Protein 6NP3 (pdb70)

Organism: Enterobacter cloacae (NCBI:txid550)

Sequence (268 aa):
TPWSKKSSELVRQLRRDLGVRSSGDMVVMPHVSLRAVGPLADGPQTLVDALIEAVGPTGNILAFVSWRDSPYEQTLGHDAPPAAIAQSWPAFDPDHAPAYPGFGAINEFIRTYPGCRRSSAHPDASMMAAIGPDAAWLVAPHEMGAAYGPRSPIARFLAHAGKILSIGAGPDDAAVTALHYAEAVARIEGKRRVTYSMPLLREGKRVWVTTSDWDSNGILDEYAAPDGPDDAVERIARDDYLARTRVAQGPVGGAQSRLIDDAADIVSSFGIEWLEARHAA

InterPro domains:
  IPR003679 Aminoglycoside N(3)-acetyltransferase-like [PF02522] (44-281)
  IPR003679 Aminoglycoside N(3)-acetyltransferase-like [PTHR11104] (20-282)
  IPR028345 Aminoglycoside 3-N-acetyltransferase-like [SSF110710] (18-282)

Foldseek 3Di:
DADALVNLLVQCVLLPQAAQAEEEEQADVVQLDHHPVPLVSVVVSVDVSNDQNYKYKYFFAFCQWCPVQFKPHPFRPPVCVPDPDADDLQDTAGHPVRDPSSRVQSPPPPWDWAFDRGRIMIMDHPCRVVLRPPDDFQRRQEPRHSLNVCLVRQYKYKYWQDAQQPDSNLVHLLQPAPFPAFDKIKGWHWHADVNDTDIDIHMYTDPCAGHPQQNDNVGPHLSRVLSVVDVVPDDWRWDHRNSTIMTIGRSNVSNVSSSVVRPVVGPD

Nearest PDB structures (foldseek):
  6np2-assembly1_A  TM=1.004E+00  e=6.872E-61  Enterobacter cloacae
  6bbz-assembly1_A  TM=1.003E+00  e=3.274E-59  Enterobacter cloacae
  7q1x-assembly1_B  TM=9.468E-01  e=8.595E-31  Pseudomonas aeruginosa
  6mb6-assembly1_A  TM=9.477E-01  e=2.358E-29  Pseudomonas aeruginosa
  7q10-assembly1_A  TM=9.477E-01  e=1.396E-28  Pseudomonas aeruginosa

Solvent-accessible surface area: 12219 Å² total; per-residue (Å²): 164,68,72,40,88,74,75,0,9,151,26,0,60,127,6,20,2,124,74,36,22,5,2,0,7,20,15,37,39,223,40,0,24,100,20,56,118,26,36,54,5,0,0,44,0,5,35,82,0,6,12,124,91,2,3,2,0,0,24,0,3,6,132,41,16,0,24,136,75,0,69,65,84,132,50,22,45,88,79,31,26,149,86,47,74,22,5,45,47,113,131,8,34,6,89,89,62,89,16,62,4,7,58,72,1,36,77,62,112,64,25,124,33,1,60,1,0,23,0,0,0,0,0,18,28,93,46,3,48,122,0,11,60,54,7,101,32,34,18,6,20,6,68,164,0,0,0,22,31,0,26,86,56,84,1,52,0,0,6,0,27,18,32,28,86,25,6,10,0,0,28,44,0,4,10,45,2,192,14,105,60,42,85,115,18,47,6,0,0,0,21,75,127,174,67,142,96,50,54,26,58,21,43,9,81,6,31,96,1,0,12,108,122,7,24,49,147,133,23,72,26,0,0,30,102,0,0,136,38,6,57,87,175,46,237,18,50,136,22,82,0,2,52,2,146,1,45,18,3,75,0,47,69,0,6,57,46,0,41,118,10,0,66,85,108,25,65,109

Secondary structure (DSSP, 8-state):
-PBPHHHHHHHHHHHT--TT-EEEEEE-HHHH--BEEEHHHHHHHHHHHH-TT-EEEEE---TT--HHHHTT-SS--HHHHHHPPPP-TTTPPPPGGG-THHHHHHTSTT-EE-S-TTT-EEEESTTHHHHH----TT-SSSTTSHHHHHHTTT-EEEEES--GGG-TTHHHHHHH---TT--EEEEEEEEEETTEEEEEEEEEE-TT-SSGGG--TT---HHHHHHHHHHHHS--EEEEETTEEEEEEEHHHHHHHHHHHHHHHS--

B-factor: mean 22.87, std 11.28, range [10.3, 89.11]

Radius of gyration: 18.23 Å; Cα contacts (8 Å, |Δi|>4): 604; chains: 1; bounding box: 47×48×44 Å

Structure (mmCIF, N/CA/C/O backbone):
data_6NP3
#
_entry.id   6NP3
#
_cell.length_a   87.196
_cell.length_b   86.302
_cell.length_c   50.140
_cell.angle_alpha   90.000
_cell.angle_beta   119.860
_cell.angle_gamma   90.000
#
_symmetry.space_group_name_H-M   'C 1 2 1'
#
loop_
_entity.id
_entity.type
_entity.pdbx_description
1 polymer 'Aminoglycoside N(3)-acetyltransferase'
2 non-polymer '(2R,3R,4R,5R)-2-((1S,2S,3R,4S,6R)-4,6-DIAMINO-3-((2R,3R,6S)-3-AMINO-6-(AMINOMETHYL)-TETRAHYDRO-2H-PYRAN-2-YLOXY)-2-HYDR OXYCYCLOHEXYLOXY)-5-METHYL-4-(METHYLAMINO)-TETRAHYDRO-2H-PYRAN-3,5-DIOL'
3 non-polymer 'MAGNESIUM ION'
4 water water
#
loop_
_atom_site.group_PDB
_atom_site.id
_atom_site.type_symbol
_atom_site.label_atom_id
_atom_site.label_alt_id
_atom_site.label_comp_id
_atom_site.label_asym_id
_atom_site.label_entity_id
_atom_site.label_seq_id
_atom_site.pdbx_PDB_ins_code
_atom_site.Cartn_x
_atom_site.Cartn_y
_atom_site.Cartn_z
_atom_site.occupancy
_atom_site.B_iso_or_equiv
_atom_site.auth_seq_id
_atom_site.auth_comp_id
_atom_site.auth_asym_id
_atom_site.auth_atom_id
_atom_site.pdbx_PDB_model_num
ATOM 1 N N . THR A 1 1 ? 83.346 -18.164 12.450 1.00 50.88 19 THR A N 1
ATOM 2 C CA . THR A 1 1 ? 83.784 -17.010 13.231 1.00 50.23 19 THR A CA 1
ATOM 3 C C . THR A 1 1 ? 85.278 -16.755 13.043 1.00 45.45 19 THR A C 1
ATOM 4 O O . THR A 1 1 ? 86.063 -17.699 12.996 1.00 46.76 19 THR A O 1
ATOM 14 N N . PRO A 1 2 ? 85.673 -15.485 12.930 1.00 39.43 20 PRO A N 1
ATOM 15 C CA . PRO A 1 2 ? 87.087 -15.190 12.664 1.00 34.48 20 PRO A CA 1
ATOM 16 C C . PRO A 1 2 ? 87.969 -15.644 13.816 1.00 30.70 20 PRO A C 1
ATOM 17 O O . PRO A 1 2 ? 87.576 -15.620 14.984 1.00 31.03 20 PRO A O 1
ATOM 28 N N . TRP A 1 3 ? 89.186 -16.045 13.467 1.00 27.12 21 TRP A N 1
ATOM 29 C CA . TRP A 1 3 ? 90.134 -16.514 14.460 1.00 26.24 21 TRP A CA 1
ATOM 30 C C . TRP A 1 3 ? 90.646 -15.358 15.304 1.00 24.49 21 TRP A C 1
ATOM 31 O O . TRP A 1 3 ? 90.969 -14.283 14.786 1.00 24.36 21 TRP A O 1
ATOM 52 N N . SER A 1 4 ? 90.713 -15.589 16.608 1.00 24.47 22 SER A N 1
ATOM 53 C CA . SER A 1 4 ? 91.279 -14.633 17.540 1.00 23.74 22 SER A CA 1
ATOM 54 C C . SER A 1 4 ? 92.779 -14.862 17.683 1.00 21.36 22 SER A C 1
ATOM 55 O O . SER A 1 4 ? 93.299 -15.951 17.418 1.00 20.30 22 SER A O 1
ATOM 63 N N A LYS A 1 5 ? 93.478 -13.823 18.141 0.61 20.83 23 LYS A N 1
ATOM 64 N N B LYS A 1 5 ? 93.476 -13.808 18.113 0.39 21.28 23 LYS A N 1
ATOM 65 C CA A LYS A 1 5 ? 94.903 -13.969 18.420 0.61 20.28 23 LYS A CA 1
ATOM 66 C CA B LYS A 1 5 ? 94.901 -13.922 18.398 0.39 20.90 23 LYS A CA 1
ATOM 67 C C A LYS A 1 5 ? 95.152 -15.125 19.381 0.61 19.68 23 LYS A C 1
ATOM 68 C C B LYS A 1 5 ? 95.175 -15.066 19.364 0.39 20.19 23 LYS A C 1
ATOM 69 O O A LYS A 1 5 ? 96.024 -15.971 19.149 0.61 18.96 23 LYS A O 1
ATOM 70 O O B LYS A 1 5 ? 96.111 -15.849 19.169 0.39 19.05 23 LYS A O 1
ATOM 107 N N A SER A 1 6 ? 94.392 -15.178 20.477 0.61 20.32 24 SER A N 1
ATOM 108 N N B SER A 1 6 ? 94.365 -15.177 20.419 0.39 20.69 24 SER A N 1
ATOM 109 C CA A SER A 1 6 ? 94.600 -16.234 21.461 0.61 20.41 24 SER A CA 1
ATOM 110 C CA B SER A 1 6 ? 94.603 -16.202 21.427 0.39 20.86 24 SER A CA 1
ATOM 111 C C A SER A 1 6 ? 94.506 -17.619 20.834 0.61 20.37 24 SER A C 1
ATOM 112 C C B SER A 1 6 ? 94.506 -17.603 20.833 0.39 20.59 24 SER A C 1
ATOM 113 O O A SER A 1 6 ? 95.302 -18.509 21.155 0.61 19.59 24 SER A O 1
ATOM 114 O O B SER A 1 6 ? 95.314 -18.479 21.159 0.39 19.93 24 SER A O 1
ATOM 129 N N . GLU A 1 7 ? 93.511 -17.845 19.977 1.00 20.55 25 GLU A N 1
ATOM 130 C CA . GLU A 1 7 ? 93.377 -19.158 19.355 1.00 22.59 25 GLU A CA 1
ATOM 131 C C . GLU A 1 7 ? 94.598 -19.477 18.499 1.00 19.47 25 GLU A C 1
ATOM 132 O O . GLU A 1 7 ? 95.127 -20.597 18.537 1.00 18.48 25 GLU A O 1
ATOM 145 N N . LEU A 1 8 ? 95.059 -18.495 17.724 1.00 17.10 26 LEU A N 1
ATOM 146 C CA . LEU A 1 8 ? 96.243 -18.715 16.902 1.00 15.76 26 LEU A CA 1
ATOM 147 C C . LEU A 1 8 ? 97.461 -19.027 17.753 1.00 15.38 26 LEU A C 1
ATOM 148 O O . LEU A 1 8 ? 98.261 -19.906 17.396 1.00 15.23 26 LEU A O 1
ATOM 164 N N . VAL A 1 9 ? 97.646 -18.308 18.859 1.00 15.26 27 VAL A N 1
ATOM 165 C CA . VAL A 1 9 ? 98.797 -18.564 19.712 1.00 15.61 27 VAL A CA 1
ATOM 166 C C . VAL A 1 9 ? 98.775 -19.995 20.233 1.00 15.70 27 VAL A C 1
ATOM 167 O O . VAL A 1 9 ? 99.810 -20.668 20.292 1.00 16.07 27 VAL A O 1
ATOM 180 N N . ARG A 1 10 ? 97.605 -20.465 20.681 1.00 16.31 28 ARG A N 1
ATOM 181 C CA . ARG A 1 10 ? 97.537 -21.824 21.196 1.00 17.07 28 ARG A CA 1
ATOM 182 C C . ARG A 1 10 ? 97.811 -22.828 20.088 1.00 16.94 28 ARG A C 1
ATOM 183 O O . ARG A 1 10 ? 98.450 -23.855 20.324 1.00 16.72 28 ARG A O 1
ATOM 204 N N . GLN A 1 11 ? 97.305 -22.569 18.878 1.00 16.01 29 GLN A N 1
ATOM 205 C CA . GLN A 1 11 ? 97.617 -23.443 17.748 1.00 16.29 29 GLN A CA 1
ATOM 206 C C . GLN A 1 11 ? 99.113 -23.459 17.426 1.00 15.11 29 GLN A C 1
ATOM 207 O O . GLN A 1 11 ? 99.670 -24.517 17.103 1.00 15.24 29 GLN A O 1
ATOM 221 N N . LEU A 1 12 ? 99.773 -22.299 17.484 1.00 14.84 30 LEU A N 1
ATOM 222 C CA . LEU A 1 12 ? 101.208 -22.247 17.232 1.00 14.52 30 LEU A CA 1
ATOM 223 C C . LEU A 1 12 ? 101.973 -23.024 18.288 1.00 14.97 30 LEU A C 1
ATOM 224 O O . LEU A 1 12 ? 102.934 -23.743 17.978 1.00 14.41 30 LEU A O 1
ATOM 240 N N A ARG A 1 13 ? 101.536 -22.926 19.547 0.77 14.96 31 ARG A N 1
ATOM 241 N N B ARG A 1 13 ? 101.538 -22.927 19.548 0.23 15.93 31 ARG A N 1
ATOM 242 C CA A ARG A 1 13 ? 102.166 -23.711 20.598 0.77 15.95 31 ARG A CA 1
ATOM 243 C CA B ARG A 1 13 ? 102.165 -23.713 20.602 0.23 17.04 31 ARG A CA 1
ATOM 244 C C A ARG A 1 13 ? 101.973 -25.196 20.334 0.77 15.91 31 ARG A C 1
ATOM 245 C C B ARG A 1 13 ? 101.966 -25.199 20.352 0.23 16.40 31 ARG A C 1
ATOM 246 O O A ARG A 1 13 ? 102.905 -25.994 20.500 0.77 16.15 31 ARG A O 1
ATOM 247 O O B ARG A 1 13 ? 102.893 -26.000 20.531 0.23 16.58 31 ARG A O 1
ATOM 288 N N . ASP A 1 14 ? 100.760 -25.588 19.935 1.00 15.90 32 ASP A N 1
ATOM 289 C CA . ASP A 1 14 ? 100.507 -27.000 19.658 1.00 17.36 32 ASP A CA 1
ATOM 290 C C . ASP A 1 14 ? 101.424 -27.508 18.555 1.00 16.70 32 ASP A C 1
ATOM 291 O O . ASP A 1 14 ? 101.852 -28.664 18.580 1.00 17.89 32 ASP A O 1
ATOM 300 N N . LEU A 1 15 ? 101.727 -26.664 17.574 1.00 15.99 33 LEU A N 1
ATOM 301 C CA . LEU A 1 15 ? 102.567 -27.064 16.457 1.00 15.99 33 LEU A CA 1
ATOM 302 C C . LEU A 1 15 ? 104.030 -27.170 16.847 1.00 16.55 33 LEU A C 1
ATOM 303 O O . LEU A 1 15 ? 104.816 -27.809 16.135 1.00 18.46 33 LEU A O 1
ATOM 319 N N . GLY A 1 16 ? 104.419 -26.533 17.945 1.00 15.11 34 GLY A N 1
ATOM 320 C CA . GLY A 1 16 ? 105.769 -26.648 18.437 1.00 15.28 34 GLY A CA 1
ATOM 321 C C . GLY A 1 16 ? 106.539 -25.352 18.485 1.00 14.35 34 GLY A C 1
ATOM 322 O O . GLY A 1 16 ? 107.719 -25.373 18.809 1.00 14.94 34 GLY A O 1
ATOM 326 N N . VAL A 1 17 ? 105.909 -24.223 18.206 1.00 14.08 35 VAL A N 1
ATOM 327 C CA . VAL A 1 17 ? 106.588 -22.954 18.415 1.00 13.46 35 VAL A CA 1
ATOM 328 C C . VAL A 1 17 ? 106.728 -22.686 19.904 1.00 14.37 35 VAL A C 1
ATOM 329 O O . VAL A 1 17 ? 105.764 -22.809 20.670 1.00 15.93 35 VAL A O 1
ATOM 342 N N . ARG A 1 18 ? 107.937 -22.368 20.335 1.00 14.29 36 ARG A N 1
ATOM 343 C CA . ARG A 1 18 ? 108.249 -22.137 21.730 1.00 15.04 36 ARG A CA 1
ATOM 344 C C . ARG A 1 18 ? 108.803 -20.737 21.924 1.00 14.20 36 ARG A C 1
ATOM 345 O O . ARG A 1 18 ? 109.407 -20.141 21.020 1.00 13.82 36 ARG A O 1
ATOM 366 N N A SER A 1 19 ? 108.587 -20.210 23.124 0.48 14.45 37 SER A N 1
ATOM 367 N N B SER A 1 19 ? 108.586 -20.204 23.126 0.52 15.11 37 SER A N 1
ATOM 368 C CA A SER A 1 19 ? 109.193 -18.950 23.505 0.48 14.31 37 SER A CA 1
ATOM 369 C CA B SER A 1 19 ? 109.196 -18.939 23.498 0.52 15.56 37 SER A CA 1
ATOM 370 C C A SER A 1 19 ? 110.693 -19.004 23.258 0.48 13.40 37 SER A C 1
ATOM 371 C C B SER A 1 19 ? 110.694 -19.005 23.245 0.52 14.09 37 SER A C 1
ATOM 372 O O A SER A 1 19 ? 111.363 -19.981 23.612 0.48 13.86 37 SER A O 1
ATOM 373 O O B SER A 1 19 ? 111.360 -19.990 23.584 0.52 14.98 37 SER A O 1
ATOM 388 N N . GLY A 1 20 ? 111.211 -17.958 22.616 1.00 13.14 38 GLY A N 1
ATOM 389 C CA . GLY A 1 20 ? 112.605 -17.885 22.278 1.00 12.73 38 GLY A CA 1
ATOM 390 C C . GLY A 1 20 ? 112.954 -18.361 20.885 1.00 11.91 38 GLY A C 1
ATOM 391 O O . GLY A 1 20 ? 114.101 -18.201 20.463 1.00 12.14 38 GLY A O 1
ATOM 396 N N . ASP A 1 21 ? 112.013 -18.957 20.166 1.00 11.52 39 ASP A N 1
ATOM 397 C CA . ASP A 1 21 ? 112.330 -19.503 18.858 1.00 11.67 39 ASP A CA 1
ATOM 398 C C . ASP A 1 21 ? 112.635 -18.393 17.849 1.00 11.44 39 ASP A C 1
ATOM 399 O O . ASP A 1 21 ? 112.190 -17.249 17.965 1.00 11.82 39 ASP A O 1
ATOM 408 N N . MET A 1 22 ? 113.343 -18.810 16.799 1.00 10.92 40 MET A N 1
ATOM 409 C CA . MET A 1 22 ? 113.690 -18.019 15.620 1.00 10.69 40 MET A CA 1
ATOM 410 C C . MET A 1 22 ? 112.858 -18.619 14.483 1.00 10.80 40 MET A C 1
ATOM 411 O O . MET A 1 22 ? 113.135 -19.744 14.045 1.00 11.88 40 MET A O 1
ATOM 425 N N A VAL A 1 23 ? 111.843 -17.891 14.007 0.83 11.01 41 VAL A N 1
ATOM 426 N N B VAL A 1 23 ? 111.828 -17.910 14.035 0.17 10.90 41 VAL A N 1
ATOM 427 C CA A VAL A 1 23 ? 110.855 -18.432 13.070 0.83 11.28 41 VAL A CA 1
ATOM 428 C CA B VAL A 1 23 ? 110.931 -18.467 13.029 0.17 11.14 41 VAL A CA 1
ATOM 429 C C A VAL A 1 23 ? 110.806 -17.598 11.794 0.83 11.30 41 VAL A C 1
ATOM 430 C C B VAL A 1 23 ? 110.971 -17.616 11.768 0.17 11.18 41 VAL A C 1
ATOM 431 O O A VAL A 1 23 ? 110.730 -16.363 11.849 0.83 11.85 41 VAL A O 1
ATOM 432 O O B VAL A 1 23 ? 111.184 -16.400 11.804 0.17 11.38 41 VAL A O 1
ATOM 457 N N . MET A 1 24 ? 110.797 -18.289 10.644 1.00 11.18 42 MET A N 1
ATOM 458 C CA . MET A 1 24 ? 110.608 -17.666 9.337 1.00 10.98 42 MET A CA 1
ATOM 459 C C . MET A 1 24 ? 109.283 -18.166 8.786 1.00 11.10 42 MET A C 1
ATOM 460 O O . MET A 1 24 ? 109.175 -19.353 8.415 1.00 11.82 42 MET A O 1
ATOM 475 N N . PRO A 1 25 ? 108.270 -17.321 8.696 1.00 11.61 43 PRO A N 1
ATOM 476 C CA . PRO A 1 25 ? 106.966 -17.771 8.212 1.00 12.25 43 PRO A CA 1
ATOM 477 C C . PRO A 1 25 ? 106.805 -17.612 6.706 1.00 12.82 43 PRO A C 1
ATOM 478 O O . PRO A 1 25 ? 107.315 -16.684 6.078 1.00 13.49 43 PRO A O 1
ATOM 489 N N . HIS A 1 26 ? 106.001 -18.517 6.164 1.00 13.55 44 HIS A N 1
ATOM 490 C CA . HIS A 1 26 ? 105.520 -18.466 4.787 1.00 13.90 44 HIS A CA 1
ATOM 491 C C . HIS A 1 26 ? 104.029 -18.713 4.906 1.00 13.42 44 HIS A C 1
ATOM 492 O O . HIS A 1 26 ? 103.624 -19.771 5.379 1.00 15.32 44 HIS A O 1
ATOM 506 N N . VAL A 1 27 ? 103.211 -17.758 4.486 1.00 13.80 45 VAL A N 1
ATOM 507 C CA . VAL A 1 27 ? 101.789 -17.776 4.837 1.00 14.77 45 VAL A CA 1
ATOM 508 C C . VAL A 1 27 ? 100.908 -17.620 3.601 1.00 15.93 45 VAL A C 1
ATOM 509 O O . VAL A 1 27 ? 101.113 -16.710 2.790 1.00 18.05 45 VAL A O 1
ATOM 522 N N . SER A 1 28 ? 99.895 -18.475 3.498 1.00 17.66 46 SER A N 1
ATOM 523 C CA . SER A 1 28 ? 98.753 -18.249 2.616 1.00 18.43 46 SER A CA 1
ATOM 524 C C . SER A 1 28 ? 97.581 -17.739 3.461 1.00 19.07 46 SER A C 1
ATOM 525 O O . SER A 1 28 ? 96.937 -18.507 4.186 1.00 19.35 46 SER A O 1
ATOM 533 N N . LEU A 1 29 ? 97.289 -16.444 3.362 1.00 19.96 47 LEU A N 1
ATOM 534 C CA . LEU A 1 29 ? 96.203 -15.892 4.169 1.00 21.63 47 LEU A CA 1
ATOM 535 C C . LEU A 1 29 ? 94.842 -16.436 3.746 1.00 23.17 47 LEU A C 1
ATOM 536 O O . LEU A 1 29 ? 93.938 -16.541 4.582 1.00 22.89 47 LEU A O 1
ATOM 552 N N . ARG A 1 30 ? 94.680 -16.804 2.472 1.00 25.89 48 ARG A N 1
ATOM 553 C CA . ARG A 1 30 ? 93.432 -17.422 2.025 1.00 30.03 48 ARG A CA 1
ATOM 554 C C . ARG A 1 30 ? 93.190 -18.744 2.744 1.00 26.33 48 ARG A C 1
ATOM 555 O O . ARG A 1 30 ? 92.050 -19.071 3.098 1.00 27.72 48 ARG A O 1
ATOM 576 N N . ALA A 1 31 ? 94.251 -19.516 2.976 1.00 23.69 49 ALA A N 1
ATOM 577 C CA . ALA A 1 31 ? 94.096 -20.777 3.681 1.00 22.89 49 ALA A CA 1
ATOM 578 C C . ALA A 1 31 ? 93.812 -20.557 5.162 1.00 22.45 49 ALA A C 1
ATOM 579 O O . ALA A 1 31 ? 93.079 -21.339 5.779 1.00 22.62 49 ALA A O 1
ATOM 586 N N . VAL A 1 32 ? 94.371 -19.495 5.745 1.00 21.05 50 VAL A N 1
ATOM 587 C CA . VAL A 1 32 ? 94.155 -19.223 7.164 1.00 20.40 50 VAL A CA 1
ATOM 588 C C . VAL A 1 32 ? 92.692 -18.898 7.439 1.00 21.65 50 VAL A C 1
ATOM 589 O O . VAL A 1 32 ? 92.120 -19.341 8.446 1.00 22.41 50 VAL A O 1
ATOM 602 N N . GLY A 1 33 ? 92.073 -18.102 6.574 1.00 22.82 51 GLY A N 1
ATOM 603 C CA . GLY A 1 33 ? 90.695 -17.710 6.767 1.00 23.60 51 GLY A CA 1
ATOM 604 C C . GLY A 1 33 ? 90.554 -16.431 7.561 1.00 24.79 51 GLY A C 1
ATOM 605 O O . GLY A 1 33 ? 91.536 -15.821 7.997 1.00 23.67 51 GLY A O 1
ATOM 609 N N . PRO A 1 34 ? 89.310 -16.013 7.779 1.00 26.13 52 PRO A N 1
ATOM 610 C CA . PRO A 1 34 ? 89.067 -14.723 8.437 1.00 25.52 52 PRO A CA 1
ATOM 611 C C . PRO A 1 34 ? 89.743 -14.623 9.792 1.00 24.96 52 PRO A C 1
ATOM 612 O O . PRO A 1 34 ? 89.727 -15.560 10.596 1.00 25.34 52 PRO A O 1
ATOM 623 N N . LEU A 1 35 ? 90.319 -13.456 10.036 1.00 24.88 53 LEU A N 1
ATOM 624 C CA . LEU A 1 35 ? 91.010 -13.146 11.274 1.00 24.75 53 LEU A CA 1
ATOM 625 C C . LEU A 1 35 ? 90.322 -11.973 11.961 1.00 24.80 53 LEU A C 1
ATOM 626 O O . LEU A 1 35 ? 89.829 -11.049 11.306 1.00 25.68 53 LEU A O 1
ATOM 642 N N . ALA A 1 36 ? 90.324 -12.012 13.291 1.00 26.10 54 ALA A N 1
ATOM 643 C CA . ALA A 1 36 ? 89.594 -11.027 14.080 1.00 27.57 54 ALA A CA 1
ATOM 644 C C . ALA A 1 36 ? 89.876 -9.603 13.616 1.00 29.05 54 ALA A C 1
ATOM 645 O O . ALA A 1 36 ? 88.954 -8.793 13.459 1.00 29.40 54 ALA A O 1
ATOM 652 N N . ASP A 1 37 ? 91.148 -9.272 13.401 1.00 29.99 55 ASP A N 1
ATOM 653 C CA . ASP A 1 37 ? 91.548 -7.928 12.992 1.00 32.34 55 ASP A CA 1
ATOM 654 C C . ASP A 1 37 ? 92.412 -7.965 11.744 1.00 30.09 55 ASP A C 1
ATOM 655 O O . ASP A 1 37 ? 93.338 -7.164 11.566 1.00 30.17 55 ASP A O 1
ATOM 664 N N . GLY A 1 38 ? 92.097 -8.886 10.851 1.00 27.32 56 GLY A N 1
ATOM 665 C CA . GLY A 1 38 ? 92.834 -9.025 9.626 1.00 24.48 56 GLY A CA 1
ATOM 666 C C . GLY A 1 38 ? 94.204 -9.629 9.842 1.00 22.81 56 GLY A C 1
ATOM 667 O O . GLY A 1 38 ? 94.492 -10.206 10.894 1.00 22.15 56 GLY A O 1
ATOM 671 N N . PRO A 1 39 ? 95.076 -9.509 8.837 1.00 21.44 57 PRO A N 1
ATOM 672 C CA . PRO A 1 39 ? 96.409 -10.137 8.935 1.00 20.12 57 PRO A CA 1
ATOM 673 C C . PRO A 1 39 ? 97.199 -9.754 10.165 1.00 19.30 57 PRO A C 1
ATOM 674 O O . PRO A 1 39 ? 97.993 -10.570 10.659 1.00 18.29 57 PRO A O 1
ATOM 685 N N . GLN A 1 40 ? 96.990 -8.549 10.695 1.00 19.71 58 GLN A N 1
ATOM 686 C CA . GLN A 1 40 ? 97.721 -8.155 11.895 1.00 19.81 58 GLN A CA 1
ATOM 687 C C . GLN A 1 40 ? 97.490 -9.137 13.037 1.00 17.95 58 GLN A C 1
ATOM 688 O O . GLN A 1 40 ? 98.351 -9.288 13.909 1.00 19.12 58 GLN A O 1
ATOM 702 N N . THR A 1 41 ? 96.309 -9.765 13.083 1.00 18.74 59 THR A N 1
ATOM 703 C CA . THR A 1 41 ? 96.027 -10.752 14.128 1.00 19.16 59 THR A CA 1
ATOM 704 C C . THR A 1 41 ? 97.061 -11.870 14.124 1.00 17.47 59 THR A C 1
ATOM 705 O O . THR A 1 41 ? 97.544 -12.294 15.180 1.00 17.63 59 THR A O 1
ATOM 716 N N . LEU A 1 42 ? 97.417 -12.357 12.940 1.00 17.01 60 LEU A N 1
ATOM 717 C CA . LEU A 1 42 ? 98.414 -13.411 12.844 1.00 16.42 60 LEU A CA 1
ATOM 718 C C . LEU A 1 42 ? 99.817 -12.897 13.106 1.00 15.69 60 LEU A C 1
ATOM 719 O O . LEU A 1 42 ? 100.609 -13.606 13.730 1.00 15.86 60 LEU A O 1
ATOM 735 N N . VAL A 1 43 ? 100.155 -11.691 12.651 1.00 15.75 61 VAL A N 1
ATOM 736 C CA . VAL A 1 43 ? 101.444 -11.108 13.023 1.00 15.94 61 VAL A CA 1
ATOM 737 C C . VAL A 1 43 ? 101.564 -11.023 14.546 1.00 15.65 61 VAL A C 1
ATOM 738 O O . VAL A 1 43 ? 102.583 -11.409 15.137 1.00 15.93 61 VAL A O 1
ATOM 751 N N . ASP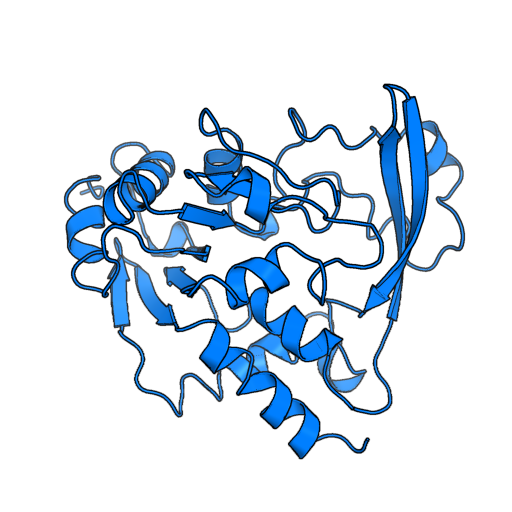 A 1 44 ? 100.527 -10.489 15.208 1.00 16.20 62 ASP A N 1
ATOM 752 C CA . ASP A 1 44 ? 100.546 -10.388 16.667 1.00 16.66 62 ASP A CA 1
ATOM 753 C C . ASP A 1 44 ? 100.680 -11.756 17.310 1.00 15.70 62 ASP A C 1
ATOM 754 O O . ASP A 1 44 ? 101.374 -11.918 18.320 1.00 16.47 62 ASP A O 1
ATOM 763 N N . ALA A 1 45 ? 99.987 -12.749 16.768 1.00 15.65 63 ALA A N 1
ATOM 764 C CA . ALA A 1 45 ? 100.070 -14.088 17.335 1.00 15.48 63 ALA A CA 1
ATOM 765 C C . ALA A 1 45 ? 101.475 -14.670 17.189 1.00 15.39 63 ALA A C 1
ATOM 766 O O . ALA A 1 45 ? 101.980 -15.311 18.116 1.00 16.09 63 ALA A O 1
ATOM 773 N N . LEU A 1 46 ? 102.116 -14.470 16.034 1.00 15.17 64 LEU A N 1
ATOM 774 C CA . LEU A 1 46 ? 103.479 -14.957 15.843 1.00 15.59 64 LEU A CA 1
ATOM 775 C C . LEU A 1 46 ? 104.443 -14.321 16.835 1.00 15.26 64 LEU A C 1
ATOM 776 O O . LEU A 1 46 ? 105.299 -15.002 17.416 1.00 15.15 64 LEU A O 1
ATOM 792 N N . ILE A 1 47 ? 104.329 -13.008 17.018 1.00 16.00 65 ILE A N 1
ATOM 793 C CA . ILE A 1 47 ? 105.185 -12.293 17.947 1.00 17.57 65 ILE A CA 1
ATOM 794 C C . ILE A 1 47 ? 104.962 -12.785 19.364 1.00 16.78 65 ILE A C 1
ATOM 795 O O . ILE A 1 47 ? 105.918 -12.983 20.120 1.00 16.84 65 ILE A O 1
ATOM 811 N N . GLU A 1 48 ? 103.709 -13.014 19.740 1.00 17.22 66 GLU A N 1
ATOM 812 C CA . GLU A 1 48 ? 103.435 -13.511 21.079 1.00 17.53 66 GLU A CA 1
ATOM 813 C C . GLU A 1 48 ? 103.963 -14.931 21.259 1.00 16.18 66 GLU A C 1
ATOM 814 O O . GLU A 1 48 ? 104.496 -15.283 22.315 1.00 16.97 66 GLU A O 1
ATOM 826 N N . ALA A 1 49 ? 103.833 -15.766 20.222 1.00 14.98 67 ALA A N 1
ATOM 827 C CA . ALA A 1 49 ? 104.285 -17.150 20.330 1.00 14.88 67 ALA A CA 1
ATOM 828 C C . ALA A 1 49 ? 105.800 -17.253 20.511 1.00 14.59 67 ALA A C 1
ATOM 829 O O . ALA A 1 49 ? 106.277 -18.086 21.293 1.00 16.32 67 ALA A O 1
ATOM 836 N N . VAL A 1 50 ? 106.580 -16.436 19.801 1.00 13.60 68 VAL A N 1
ATOM 837 C CA . VAL A 1 50 ? 108.035 -16.488 19.975 1.00 13.47 68 VAL A CA 1
ATOM 838 C C . VAL A 1 50 ? 108.484 -15.733 21.220 1.00 13.87 68 VAL A C 1
ATOM 839 O O . VAL A 1 50 ? 109.598 -15.959 21.711 1.00 14.47 68 VAL A O 1
ATOM 852 N N . GLY A 1 51 ? 107.635 -14.873 21.766 1.00 14.92 69 GLY A N 1
ATOM 853 C CA . GLY A 1 51 ? 107.928 -14.203 23.012 1.00 17.19 69 GLY A CA 1
ATOM 854 C C . GLY A 1 51 ? 108.948 -13.095 22.877 1.00 17.07 69 GLY A C 1
ATOM 855 O O . GLY A 1 51 ? 109.511 -12.838 21.810 1.00 15.88 69 GLY A O 1
ATOM 859 N N . PRO A 1 52 ? 109.191 -12.393 23.982 1.00 18.85 70 PRO A N 1
ATOM 860 C CA . PRO A 1 52 ? 110.123 -11.256 23.943 1.00 19.95 70 PRO A CA 1
ATOM 861 C C . PRO A 1 52 ? 111.584 -11.620 23.713 1.00 17.04 70 PRO A C 1
ATOM 862 O O . PRO A 1 52 ? 112.365 -10.718 23.392 1.00 17.26 70 PRO A O 1
ATOM 873 N N . THR A 1 53 ? 111.975 -12.888 23.796 1.00 14.86 71 THR A N 1
ATOM 874 C CA . THR A 1 53 ? 113.325 -13.266 23.395 1.00 14.75 71 THR A CA 1
ATOM 875 C C . THR A 1 53 ? 113.357 -13.944 22.033 1.00 13.06 71 THR A C 1
ATOM 876 O O . THR A 1 53 ? 114.436 -14.271 21.553 1.00 14.27 71 THR A O 1
ATOM 887 N N . GLY A 1 54 ? 112.213 -14.186 21.421 1.00 12.51 72 GLY A N 1
ATOM 888 C CA . GLY A 1 54 ? 112.199 -14.822 20.117 1.00 11.86 72 GLY A CA 1
ATOM 889 C C . GLY A 1 54 ? 112.393 -13.834 18.983 1.00 11.73 72 GLY A C 1
ATOM 890 O O . GLY A 1 54 ? 112.453 -12.619 19.174 1.00 11.92 72 GLY A O 1
ATOM 894 N N . ASN A 1 55 ? 112.482 -14.379 17.771 1.00 11.11 73 ASN A N 1
ATOM 895 C CA . ASN A 1 55 ? 112.706 -13.560 16.594 1.00 11.38 73 ASN A CA 1
ATOM 896 C C . ASN A 1 55 ? 111.862 -14.096 15.442 1.00 11.18 73 ASN A C 1
ATOM 897 O O . ASN A 1 55 ? 111.611 -15.298 15.330 1.00 11.36 73 ASN A O 1
ATOM 908 N N . ILE A 1 56 ? 111.477 -13.184 14.560 1.00 11.50 74 ILE A N 1
ATOM 909 C CA . ILE A 1 56 ? 110.806 -13.494 13.293 1.00 11.35 74 ILE A CA 1
ATOM 910 C C . ILE A 1 56 ? 111.655 -12.917 12.169 1.00 11.27 74 ILE A C 1
ATOM 911 O O . ILE A 1 56 ? 112.113 -11.771 12.257 1.00 12.35 74 ILE A O 1
ATOM 927 N N . LEU A 1 57 ? 111.869 -13.705 11.120 1.00 11.12 75 LEU A N 1
ATOM 928 C CA . LEU A 1 57 ? 112.544 -13.268 9.904 1.00 11.25 75 LEU A CA 1
ATOM 929 C C . LEU A 1 57 ? 111.625 -13.568 8.734 1.00 11.25 75 LEU A C 1
ATOM 930 O O . LEU A 1 57 ? 111.093 -14.676 8.645 1.00 13.08 75 LEU A O 1
ATOM 946 N N . ALA A 1 58 ? 111.413 -12.594 7.859 1.00 10.86 76 ALA A N 1
ATOM 947 C CA . ALA A 1 58 ? 110.547 -12.810 6.711 1.00 11.07 76 ALA A CA 1
ATOM 948 C C . ALA A 1 58 ? 111.224 -12.324 5.452 1.00 10.95 76 ALA A C 1
ATOM 949 O O . ALA A 1 58 ? 111.886 -11.291 5.466 1.00 11.63 76 ALA A O 1
ATOM 956 N N . PHE A 1 59 ? 111.040 -13.062 4.364 1.00 11.46 77 PHE A N 1
ATOM 957 C CA . PHE A 1 59 ? 111.497 -12.624 3.046 1.00 11.40 77 PHE A CA 1
ATOM 958 C C . PHE A 1 59 ? 110.429 -11.718 2.436 1.00 11.39 77 PHE A C 1
ATOM 959 O O . PHE A 1 59 ? 109.396 -12.187 1.951 1.00 12.65 77 PHE A O 1
ATOM 976 N N . VAL A 1 60 ? 110.673 -10.409 2.469 1.00 11.91 78 VAL A N 1
ATOM 977 C CA . VAL A 1 60 ? 109.634 -9.460 2.081 1.00 12.13 78 VAL A CA 1
ATOM 978 C C . VAL A 1 60 ? 109.861 -8.835 0.708 1.00 12.17 78 VAL A C 1
ATOM 979 O O . VAL A 1 60 ? 108.901 -8.395 0.066 1.00 12.87 78 VAL A O 1
ATOM 992 N N . SER A 1 61 ? 111.106 -8.784 0.255 1.00 12.05 79 SER A N 1
ATOM 993 C CA . SER A 1 61 ? 111.459 -8.176 -1.042 1.00 12.08 79 SER A CA 1
ATOM 994 C C . SER A 1 61 ? 110.894 -6.752 -1.114 1.00 12.09 79 SER A C 1
ATOM 995 O O . SER A 1 61 ? 110.850 -6.034 -0.108 1.00 13.15 79 SER A O 1
ATOM 1003 N N . TRP A 1 62 ? 110.505 -6.330 -2.316 1.00 12.59 80 TRP A N 1
ATOM 1004 C CA . TRP A 1 62 ? 110.162 -4.939 -2.602 1.00 12.71 80 TRP A CA 1
ATOM 1005 C C . TRP A 1 62 ? 109.164 -4.950 -3.750 1.00 13.47 80 TRP A C 1
ATOM 1006 O O . TRP A 1 62 ? 109.447 -5.507 -4.820 1.00 14.20 80 TRP A O 1
ATOM 1027 N N . ARG A 1 63 ? 108.014 -4.304 -3.528 1.00 14.30 81 ARG A N 1
ATOM 1028 C CA . ARG A 1 63 ? 106.977 -4.162 -4.552 1.00 15.33 81 ARG A CA 1
ATOM 1029 C C . ARG A 1 63 ? 107.537 -3.664 -5.874 1.00 15.94 81 ARG A C 1
ATOM 1030 O O . ARG A 1 63 ? 107.146 -4.144 -6.944 1.00 17.73 81 ARG A O 1
ATOM 1051 N N . ASP A 1 64 ? 108.473 -2.728 -5.815 1.00 15.30 82 ASP A N 1
ATOM 1052 C CA . ASP A 1 64 ? 108.961 -2.036 -7.004 1.00 16.34 82 ASP A CA 1
ATOM 1053 C C . ASP A 1 64 ? 110.393 -2.436 -7.355 1.00 15.27 82 ASP A C 1
ATOM 1054 O O . ASP A 1 64 ? 111.116 -1.690 -8.013 1.00 16.97 82 ASP A O 1
ATOM 1063 N N . SER A 1 65 ? 110.789 -3.646 -7.025 1.00 14.76 83 SER A N 1
ATOM 1064 C CA . SER A 1 65 ? 112.108 -4.085 -7.429 1.00 15.14 83 SER A CA 1
ATOM 1065 C C . SER A 1 65 ? 112.198 -4.113 -8.957 1.00 15.43 83 SER A C 1
ATOM 1066 O O . SER A 1 65 ? 111.365 -4.755 -9.604 1.00 16.73 83 SER A O 1
ATOM 1074 N N . PRO A 1 66 ? 113.200 -3.467 -9.563 1.00 15.08 84 PRO A N 1
ATOM 1075 C CA . PRO A 1 66 ? 113.355 -3.473 -11.022 1.00 15.52 84 PRO A CA 1
ATOM 1076 C C . PRO A 1 66 ? 114.108 -4.699 -11.545 1.00 15.83 84 PRO A C 1
ATOM 1077 O O . PRO A 1 66 ? 114.988 -4.591 -12.411 1.00 17.05 84 PRO A O 1
ATOM 1088 N N . TYR A 1 67 ? 113.734 -5.875 -11.034 1.00 15.89 85 TYR A N 1
ATOM 1089 C CA . TYR A 1 67 ? 114.411 -7.114 -11.395 1.00 15.46 85 TYR A CA 1
ATOM 1090 C C . TYR A 1 67 ? 114.228 -7.429 -12.872 1.00 16.34 85 TYR A C 1
ATOM 1091 O O . TYR A 1 67 ? 115.202 -7.537 -13.623 1.00 16.60 85 TYR A O 1
ATOM 1109 N N . GLU A 1 68 ? 112.987 -7.635 -13.298 1.00 18.16 86 GLU A N 1
ATOM 1110 C CA . GLU A 1 68 ? 112.764 -7.973 -14.697 1.00 19.97 86 GLU A CA 1
ATOM 1111 C C . GLU A 1 68 ? 113.266 -6.872 -15.623 1.00 18.95 86 GLU A C 1
ATOM 1112 O O . GLU A 1 68 ? 113.782 -7.159 -16.710 1.00 20.04 86 GLU A O 1
ATOM 1124 N N . GLN A 1 69 ? 113.145 -5.615 -15.202 1.00 18.42 87 GLN A N 1
ATOM 1125 C CA . GLN A 1 69 ? 113.486 -4.484 -16.050 1.00 19.18 87 GLN A CA 1
ATOM 1126 C C . GLN A 1 69 ? 114.981 -4.343 -16.259 1.00 19.19 87 GLN A C 1
ATOM 1127 O O . GLN A 1 69 ? 115.393 -3.696 -17.225 1.00 20.79 87 GLN A O 1
ATOM 1141 N N . THR A 1 70 ? 115.805 -4.913 -15.374 1.00 17.42 88 THR A N 1
ATOM 1142 C CA . THR A 1 70 ? 117.251 -4.814 -15.500 1.00 16.96 88 THR A CA 1
ATOM 1143 C C . THR A 1 70 ? 117.903 -6.165 -15.775 1.00 17.19 88 THR A C 1
ATOM 1144 O O . THR A 1 70 ? 119.119 -6.220 -15.981 1.00 17.83 88 THR A O 1
ATOM 1155 N N . LEU A 1 71 ? 117.133 -7.246 -15.751 1.00 17.31 89 LEU A N 1
ATOM 1156 C CA . LEU A 1 71 ? 117.686 -8.589 -15.847 1.00 18.60 89 LEU A CA 1
ATOM 1157 C C . LEU A 1 71 ? 118.412 -8.772 -17.174 1.00 18.94 89 LEU A C 1
ATOM 1158 O O . LEU A 1 71 ? 117.873 -8.460 -18.240 1.00 20.21 89 LEU A O 1
ATOM 1174 N N . GLY A 1 72 ? 119.643 -9.281 -17.112 1.00 18.52 90 GLY A N 1
ATOM 1175 C CA . GLY A 1 72 ? 120.389 -9.584 -18.314 1.00 19.77 90 GLY A CA 1
ATOM 1176 C C . GLY A 1 72 ? 121.150 -8.423 -18.912 1.00 21.24 90 GLY A C 1
ATOM 1177 O O . GLY A 1 72 ? 121.870 -8.619 -19.904 1.00 23.23 90 GLY A O 1
ATOM 1181 N N . HIS A 1 73 ? 121.022 -7.226 -18.357 1.00 20.32 91 HIS A N 1
ATOM 1182 C CA . HIS A 1 73 ? 121.720 -6.056 -18.869 1.00 21.28 91 HIS A CA 1
ATOM 1183 C C . HIS A 1 73 ? 122.972 -5.794 -18.048 1.00 22.34 91 HIS A C 1
ATOM 1184 O O . HIS A 1 73 ? 123.000 -6.043 -16.844 1.00 22.24 91 HIS A O 1
ATOM 1198 N N . ASP A 1 74 ? 124.015 -5.280 -18.693 1.00 25.30 92 ASP A N 1
ATOM 1199 C CA . ASP A 1 74 ? 125.211 -4.925 -17.934 1.00 27.71 92 ASP A CA 1
ATOM 1200 C C . ASP A 1 74 ? 125.066 -3.605 -17.194 1.00 26.06 92 ASP A C 1
ATOM 1201 O O . ASP A 1 74 ? 125.951 -3.245 -16.414 1.00 25.83 92 ASP A O 1
ATOM 1210 N N . ALA A 1 75 ? 123.966 -2.894 -17.409 1.00 24.66 93 ALA A N 1
ATOM 1211 C CA . ALA A 1 75 ? 123.675 -1.640 -16.729 1.00 23.69 93 ALA A CA 1
ATOM 1212 C C . ALA A 1 75 ? 122.181 -1.431 -16.833 1.00 22.36 93 ALA A C 1
ATOM 1213 O O . ALA A 1 75 ? 121.555 -1.957 -17.756 1.00 23.13 93 ALA A O 1
ATOM 1220 N N . PRO A 1 76 ? 121.574 -0.703 -15.902 1.00 21.23 94 PRO A N 1
ATOM 1221 C CA . PRO A 1 76 ? 120.144 -0.420 -16.020 1.00 20.81 94 PRO A CA 1
ATOM 1222 C C . PRO A 1 76 ? 119.858 0.327 -17.311 1.00 21.79 94 PRO A C 1
ATOM 1223 O O . PRO A 1 76 ? 120.585 1.268 -17.661 1.00 22.89 94 PRO A O 1
ATOM 1234 N N . PRO A 1 77 ? 118.810 -0.058 -18.043 1.00 21.54 95 PRO A N 1
ATOM 1235 C CA . PRO A 1 77 ? 118.443 0.701 -19.245 1.00 21.92 95 PRO A CA 1
ATOM 1236 C C . PRO A 1 77 ? 118.183 2.159 -18.906 1.00 22.75 95 PRO A C 1
ATOM 1237 O O . PRO A 1 77 ? 117.731 2.490 -17.812 1.00 22.21 95 PRO A O 1
ATOM 1248 N N . ALA A 1 78 ? 118.464 3.037 -19.877 1.00 23.81 96 ALA A N 1
ATOM 1249 C CA . ALA A 1 78 ? 118.525 4.474 -19.613 1.00 24.69 96 ALA A CA 1
ATOM 1250 C C . ALA A 1 78 ? 117.273 5.008 -18.934 1.00 24.28 96 ALA A C 1
ATOM 1251 O O . ALA A 1 78 ? 117.365 5.799 -17.989 1.00 24.53 96 ALA A O 1
ATOM 1258 N N . ALA A 1 79 ? 116.098 4.611 -19.420 1.00 24.58 97 ALA A N 1
ATOM 1259 C CA . ALA A 1 79 ? 114.853 5.143 -18.876 1.00 25.97 97 ALA A CA 1
ATOM 1260 C C . ALA A 1 79 ? 114.598 4.643 -17.464 1.00 25.08 97 ALA A C 1
ATOM 1261 O O . ALA A 1 79 ? 114.043 5.380 -16.642 1.00 25.73 97 ALA A O 1
ATOM 1268 N N . ILE A 1 80 ? 114.984 3.398 -17.178 1.00 23.44 98 ILE A N 1
ATOM 1269 C CA . ILE A 1 80 ? 114.924 2.867 -15.817 1.00 21.96 98 ILE A CA 1
ATOM 1270 C C . ILE A 1 80 ? 115.886 3.625 -14.922 1.00 20.98 98 ILE A C 1
ATOM 1271 O O . ILE A 1 80 ? 115.531 4.051 -13.814 1.00 19.84 98 ILE A O 1
ATOM 1287 N N . ALA A 1 81 ? 117.125 3.789 -15.387 1.00 21.11 99 ALA A N 1
ATOM 1288 C CA . ALA A 1 81 ? 118.163 4.409 -14.586 1.00 21.44 99 ALA A CA 1
ATOM 1289 C C . ALA A 1 81 ? 117.749 5.808 -14.174 1.00 20.96 99 ALA A C 1
ATOM 1290 O O . ALA A 1 81 ? 118.045 6.244 -13.055 1.00 21.55 99 ALA A O 1
ATOM 1297 N N . GLN A 1 82 ? 117.086 6.542 -15.080 1.00 21.03 100 GLN A N 1
ATOM 1298 C CA . GLN A 1 82 ? 116.800 7.943 -14.788 1.00 21.60 100 GLN A CA 1
ATOM 1299 C C . GLN A 1 82 ? 115.748 8.091 -13.697 1.00 20.19 100 GLN A C 1
ATOM 1300 O O . GLN A 1 82 ? 115.852 8.993 -12.854 1.00 21.82 100 GLN A O 1
ATOM 1314 N N . SER A 1 83 ? 114.684 7.292 -13.748 1.00 17.86 101 SER A N 1
ATOM 1315 C CA . SER A 1 83 ? 113.526 7.595 -12.929 1.00 18.11 101 SER A CA 1
ATOM 1316 C C . SER A 1 83 ? 113.186 6.588 -11.838 1.00 17.63 101 SER A C 1
ATOM 1317 O O . SER A 1 83 ? 112.275 6.869 -11.042 1.00 17.39 101 SER A O 1
ATOM 1325 N N . TRP A 1 84 ? 113.860 5.445 -11.744 1.00 17.53 102 TRP A N 1
ATOM 1326 C CA . TRP A 1 84 ? 113.453 4.474 -10.743 1.00 17.29 102 TRP A CA 1
ATOM 1327 C C . TRP A 1 84 ? 113.701 5.033 -9.341 1.00 17.04 102 TRP A C 1
ATOM 1328 O O . TRP A 1 84 ? 114.746 5.632 -9.080 1.00 18.28 102 TRP A O 1
ATOM 1349 N N . PRO A 1 85 ? 112.790 4.792 -8.399 1.00 17.41 103 PRO A N 1
ATOM 1350 C CA . PRO A 1 85 ? 113.055 5.192 -7.015 1.00 18.12 103 PRO A CA 1
ATOM 1351 C C . PRO A 1 85 ? 114.176 4.362 -6.412 1.00 17.56 103 PRO A C 1
ATOM 1352 O O . PRO A 1 85 ? 114.233 3.141 -6.590 1.00 17.93 103 PRO A O 1
ATOM 1363 N N . ALA A 1 86 ? 115.078 5.023 -5.701 1.00 17.43 104 ALA A N 1
ATOM 1364 C CA . ALA A 1 86 ? 116.016 4.280 -4.870 1.00 17.39 104 ALA A CA 1
ATOM 1365 C C . ALA A 1 86 ? 115.282 3.479 -3.800 1.00 16.89 104 ALA A C 1
ATOM 1366 O O . ALA A 1 86 ? 114.255 3.910 -3.265 1.00 17.39 104 ALA A O 1
ATOM 1373 N N . PHE A 1 87 ? 115.797 2.277 -3.513 1.00 16.10 105 PHE A N 1
ATOM 1374 C CA . PHE A 1 87 ? 115.259 1.465 -2.424 1.00 14.93 105 PHE A CA 1
ATOM 1375 C C . PHE A 1 87 ? 115.462 2.180 -1.098 1.00 15.94 105 PHE A C 1
ATOM 1376 O O . PHE A 1 87 ? 116.593 2.470 -0.702 1.00 17.45 105 PHE A O 1
ATOM 1393 N N . ASP A 1 88 ? 114.371 2.467 -0.415 1.00 16.29 106 ASP A N 1
ATOM 1394 C CA . ASP A 1 88 ? 114.431 3.115 0.891 1.00 17.47 106 ASP A CA 1
ATOM 1395 C C . ASP A 1 88 ? 113.850 2.127 1.891 1.00 17.66 106 ASP A C 1
ATOM 1396 O O . ASP A 1 88 ? 112.629 1.891 1.873 1.00 17.72 106 ASP A O 1
ATOM 1405 N N . PRO A 1 89 ? 114.680 1.485 2.728 1.00 18.14 107 PRO A N 1
ATOM 1406 C CA . PRO A 1 89 ? 114.170 0.384 3.560 1.00 18.36 107 PRO A CA 1
ATOM 1407 C C . PRO A 1 89 ? 113.068 0.809 4.505 1.00 17.75 107 PRO A C 1
ATOM 1408 O O . PRO A 1 89 ? 112.213 -0.014 4.860 1.00 18.94 107 PRO A O 1
ATOM 1419 N N . ASP A 1 90 ? 113.038 2.085 4.901 1.00 18.94 108 ASP A N 1
ATOM 1420 C CA . ASP A 1 90 ? 112.018 2.541 5.834 1.00 20.30 108 ASP A CA 1
ATOM 1421 C C . ASP A 1 90 ? 110.655 2.714 5.175 1.00 20.17 108 ASP A C 1
ATOM 1422 O O . ASP A 1 90 ? 109.637 2.731 5.879 1.00 22.42 108 ASP A O 1
ATOM 1431 N N . HIS A 1 91 ? 110.608 2.858 3.848 1.00 19.32 109 HIS A N 1
ATOM 1432 C CA . HIS A 1 91 ? 109.366 3.196 3.161 1.00 19.82 109 HIS A CA 1
ATOM 1433 C C . HIS A 1 91 ? 108.968 2.249 2.042 1.00 20.18 109 HIS A C 1
ATOM 1434 O O . HIS A 1 91 ? 107.802 2.263 1.641 1.00 23.34 109 HIS A O 1
ATOM 1448 N N . ALA A 1 92 ? 109.856 1.402 1.564 1.00 18.36 110 ALA A N 1
ATOM 1449 C CA . ALA A 1 92 ? 109.567 0.584 0.390 1.00 17.50 110 ALA A CA 1
ATOM 1450 C C . ALA A 1 92 ? 108.591 -0.530 0.746 1.00 16.08 110 ALA A C 1
ATOM 1451 O O . ALA A 1 92 ? 108.900 -1.359 1.615 1.00 15.95 110 ALA A O 1
ATOM 1458 N N . PRO A 1 93 ? 107.444 -0.640 0.095 1.00 16.04 111 PRO A N 1
ATOM 1459 C CA . PRO A 1 93 ? 106.527 -1.731 0.434 1.00 16.23 111 PRO A CA 1
ATOM 1460 C C . PRO A 1 93 ? 107.037 -3.102 0.004 1.00 15.66 111 PRO A C 1
ATOM 1461 O O . PRO A 1 93 ? 107.837 -3.246 -0.926 1.00 15.37 111 PRO A O 1
ATOM 1472 N N . ALA A 1 94 ? 106.558 -4.116 0.715 1.00 14.98 112 ALA A N 1
ATOM 1473 C CA . ALA A 1 94 ? 106.889 -5.500 0.425 1.00 14.46 112 ALA A CA 1
ATOM 1474 C C . ALA A 1 94 ? 106.322 -5.915 -0.932 1.00 14.66 112 ALA A C 1
ATOM 1475 O O . ALA A 1 94 ? 105.380 -5.310 -1.460 1.00 15.98 112 ALA A O 1
ATOM 1482 N N . TYR A 1 95 ? 106.882 -6.997 -1.479 1.00 14.82 113 TYR A N 1
ATOM 1483 C CA . TYR A 1 95 ? 106.417 -7.528 -2.759 1.00 15.40 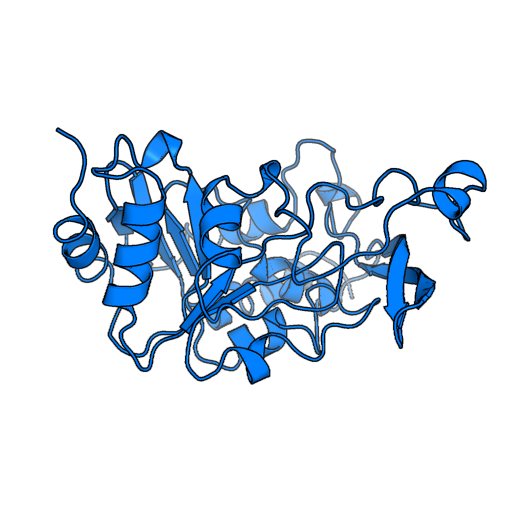113 TYR A CA 1
ATOM 1484 C C . TYR A 1 95 ? 105.139 -8.336 -2.549 1.00 17.12 113 TYR A C 1
ATOM 1485 O O . TYR A 1 95 ? 105.167 -9.336 -1.843 1.00 16.87 113 TYR A O 1
ATOM 1503 N N . PRO A 1 96 ? 104.010 -7.958 -3.138 1.00 19.38 114 PRO A N 1
ATOM 1504 C CA . PRO A 1 96 ? 102.768 -8.667 -2.767 1.00 20.37 114 PRO A CA 1
ATOM 1505 C C . PRO A 1 96 ? 102.773 -10.165 -3.057 1.00 22.42 114 PRO A C 1
ATOM 1506 O O . PRO A 1 96 ? 102.112 -10.928 -2.341 1.00 23.36 114 PRO A O 1
ATOM 1517 N N . GLY A 1 97 ? 103.518 -10.618 -4.065 1.00 22.47 115 GLY A N 1
ATOM 1518 C CA . GLY A 1 97 ? 103.456 -12.010 -4.481 1.00 23.00 115 GLY A CA 1
ATOM 1519 C C . GLY A 1 97 ? 104.043 -13.013 -3.505 1.00 24.70 115 GLY A C 1
ATOM 1520 O O . GLY A 1 97 ? 103.810 -14.215 -3.673 1.00 27.44 115 GLY A O 1
ATOM 1524 N N . PHE A 1 98 ? 104.793 -12.571 -2.504 1.00 21.59 116 PHE A N 1
ATOM 1525 C CA . PHE A 1 98 ? 105.342 -13.478 -1.512 1.00 21.40 116 PHE A CA 1
ATOM 1526 C C . PHE A 1 98 ? 104.463 -13.572 -0.282 1.00 21.78 116 PHE A C 1
ATOM 1527 O O . PHE A 1 98 ? 104.819 -14.259 0.687 1.00 22.95 116 PHE A O 1
ATOM 1544 N N . GLY A 1 99 ? 103.307 -12.922 -0.320 1.00 22.53 117 GLY A N 1
ATOM 1545 C CA . GLY A 1 99 ? 102.368 -12.964 0.784 1.00 21.92 117 GLY A CA 1
ATOM 1546 C C . GLY A 1 99 ? 101.954 -11.597 1.278 1.00 20.60 117 GLY A C 1
ATOM 1547 O O . GLY A 1 99 ? 102.816 -10.771 1.573 1.00 20.80 117 GLY A O 1
ATOM 1551 N N . ALA A 1 100 ? 100.646 -11.348 1.405 1.00 20.17 118 ALA A N 1
ATOM 1552 C CA . ALA A 1 100 ? 100.172 -10.063 1.897 1.00 19.50 118 ALA A CA 1
ATOM 1553 C C . ALA A 1 100 ? 100.543 -9.827 3.356 1.00 18.38 118 ALA A C 1
ATOM 1554 O O . ALA A 1 100 ? 100.503 -8.685 3.813 1.00 18.84 118 ALA A O 1
ATOM 1561 N N . ILE A 1 101 ? 100.905 -10.866 4.103 1.00 17.07 119 ILE A N 1
ATOM 1562 C CA . ILE A 1 101 ? 101.282 -10.639 5.488 1.00 16.32 119 ILE A CA 1
ATOM 1563 C C . ILE A 1 101 ? 102.576 -9.848 5.584 1.00 15.25 119 ILE A C 1
ATOM 1564 O O . ILE A 1 101 ? 102.834 -9.202 6.605 1.00 15.60 119 ILE A O 1
ATOM 1580 N N . ASN A 1 102 ? 103.418 -9.886 4.549 1.00 14.94 120 ASN A N 1
ATOM 1581 C CA . ASN A 1 102 ? 104.760 -9.338 4.704 1.00 14.62 120 ASN A CA 1
ATOM 1582 C C . ASN A 1 102 ? 104.751 -7.830 4.875 1.00 14.71 120 ASN A C 1
ATOM 1583 O O . ASN A 1 102 ? 105.620 -7.287 5.562 1.00 15.21 120 ASN A O 1
ATOM 1594 N N . GLU A 1 103 ? 103.797 -7.134 4.272 1.00 15.86 121 GLU A N 1
ATOM 1595 C CA . GLU A 1 103 ? 103.731 -5.692 4.485 1.00 16.28 121 GLU A CA 1
ATOM 1596 C C . GLU A 1 103 ? 103.367 -5.364 5.926 1.00 17.07 121 GLU A C 1
ATOM 1597 O O . GLU A 1 103 ? 103.837 -4.357 6.459 1.00 17.35 121 GLU A O 1
ATOM 1609 N N . PHE A 1 104 ? 102.563 -6.217 6.572 1.00 16.69 122 PHE A N 1
ATOM 1610 C CA . PHE A 1 104 ? 102.255 -6.034 7.985 1.00 16.41 122 PHE A CA 1
ATOM 1611 C C . PHE A 1 104 ? 103.478 -6.323 8.841 1.00 16.08 122 PHE A C 1
ATOM 1612 O O . PHE A 1 104 ? 103.739 -5.614 9.813 1.00 17.20 122 PHE A O 1
ATOM 1629 N N . ILE A 1 105 ? 104.238 -7.369 8.512 1.00 15.00 123 ILE A N 1
ATOM 1630 C CA . ILE A 1 105 ? 105.465 -7.641 9.256 1.00 14.37 123 ILE A CA 1
ATOM 1631 C C . ILE A 1 105 ? 106.430 -6.464 9.157 1.00 14.87 123 ILE A C 1
ATOM 1632 O O . ILE A 1 105 ? 106.971 -5.976 10.158 1.00 15.88 123 ILE A O 1
ATOM 1648 N N . ARG A 1 106 ? 106.698 -6.013 7.939 1.00 15.21 124 ARG A N 1
ATOM 1649 C CA . ARG A 1 106 ? 107.765 -5.041 7.780 1.00 15.70 124 ARG A CA 1
ATOM 1650 C C . ARG A 1 106 ? 107.422 -3.681 8.384 1.00 15.76 124 ARG A C 1
ATOM 1651 O O . ARG A 1 106 ? 108.333 -2.943 8.763 1.00 16.42 124 ARG A O 1
ATOM 1672 N N . THR A 1 107 ? 106.139 -3.332 8.494 1.00 16.58 125 THR A N 1
ATOM 1673 C CA . THR A 1 107 ? 105.731 -2.080 9.134 1.00 18.03 125 THR A CA 1
ATOM 1674 C C . THR A 1 107 ? 105.544 -2.194 10.646 1.00 18.23 125 THR A C 1
ATOM 1675 O O . THR A 1 107 ? 105.180 -1.203 11.295 1.00 19.70 125 THR A O 1
ATOM 1686 N N . TYR A 1 108 ? 105.769 -3.360 11.226 1.00 17.05 126 TYR A N 1
ATOM 1687 C CA . TYR A 1 108 ? 105.623 -3.502 12.667 1.00 17.98 126 TYR A CA 1
ATOM 1688 C C . TYR A 1 108 ? 106.641 -2.617 13.377 1.00 17.93 126 TYR A C 1
ATOM 1689 O O . TYR A 1 108 ? 107.806 -2.539 12.968 1.00 17.23 126 TYR A O 1
ATOM 1707 N N . PRO A 1 109 ? 106.255 -1.934 14.450 1.00 19.95 127 PRO A N 1
ATOM 1708 C CA . PRO A 1 109 ? 107.221 -1.059 15.120 1.00 20.32 127 PRO A CA 1
ATOM 1709 C C . PRO A 1 109 ? 108.451 -1.824 15.586 1.00 18.98 127 PRO A C 1
ATOM 1710 O O . PRO A 1 109 ? 108.357 -2.877 16.207 1.00 21.04 127 PRO A O 1
ATOM 1721 N N . GLY A 1 110 ? 109.610 -1.279 15.274 1.00 19.18 128 GLY A N 1
ATOM 1722 C CA . GLY A 1 110 ? 110.865 -1.898 15.616 1.00 18.43 128 GLY A CA 1
ATOM 1723 C C . GLY A 1 110 ? 111.387 -2.914 14.619 1.00 17.16 128 GLY A C 1
ATOM 1724 O O . GLY A 1 110 ? 112.500 -3.412 14.814 1.00 16.99 128 GLY A O 1
ATOM 1728 N N . CYS A 1 111 ? 110.605 -3.271 13.595 1.00 16.24 129 CYS A N 1
ATOM 1729 C CA . CYS A 1 111 ? 111.088 -4.190 12.574 1.00 14.91 129 CYS A CA 1
ATOM 1730 C C . CYS A 1 111 ? 112.335 -3.601 11.936 1.00 15.39 129 CYS A C 1
ATOM 1731 O O . CYS A 1 111 ? 112.405 -2.399 11.660 1.00 18.11 129 CYS A O 1
ATOM 1739 N N . ARG A 1 112 ? 113.328 -4.447 11.701 1.00 14.51 130 ARG A N 1
ATOM 1740 C CA . ARG A 1 112 ? 114.495 -4.055 10.943 1.00 15.35 130 ARG A CA 1
ATOM 1741 C C . ARG A 1 112 ? 114.401 -4.634 9.537 1.00 15.05 130 ARG A C 1
ATOM 1742 O O . ARG A 1 112 ? 113.764 -5.666 9.307 1.00 15.71 130 ARG A O 1
ATOM 1763 N N . ARG A 1 113 ? 115.062 -3.974 8.591 1.00 15.54 131 ARG A N 1
ATOM 1764 C CA . ARG A 1 113 ? 114.939 -4.324 7.179 1.00 16.02 131 ARG A CA 1
ATOM 1765 C C . ARG A 1 113 ? 116.310 -4.439 6.536 1.00 15.12 131 ARG A C 1
ATOM 1766 O O . ARG A 1 113 ? 117.151 -3.554 6.720 1.00 16.39 131 ARG A O 1
ATOM 1787 N N . SER A 1 114 ? 116.529 -5.497 5.754 1.00 13.06 132 SER A N 1
ATOM 1788 C CA A SER A 1 114 ? 117.824 -5.677 5.115 0.05 13.11 132 SER A CA 1
ATOM 1789 C CA B SER A 1 114 ? 117.828 -5.666 5.122 0.95 12.54 132 SER A CA 1
ATOM 1790 C C . SER A 1 114 ? 117.951 -4.795 3.874 1.00 12.93 132 SER A C 1
ATOM 1791 O O . SER A 1 114 ? 116.965 -4.400 3.251 1.00 13.66 132 SER A O 1
ATOM 1804 N N . ALA A 1 115 ? 119.196 -4.563 3.493 1.00 13.40 133 ALA A N 1
ATOM 1805 C CA . ALA A 1 115 ? 119.578 -3.597 2.475 1.00 14.05 133 ALA A CA 1
ATOM 1806 C C . ALA A 1 115 ? 119.506 -4.105 1.040 1.00 13.98 133 ALA A C 1
ATOM 1807 O O . ALA A 1 115 ? 119.706 -3.303 0.122 1.00 15.33 133 ALA A O 1
ATOM 1814 N N . HIS A 1 116 ? 119.325 -5.389 0.809 1.00 12.90 134 HIS A N 1
ATOM 1815 C CA . HIS A 1 116 ? 119.252 -5.913 -0.550 1.00 11.78 134 HIS A CA 1
ATOM 1816 C C . HIS A 1 116 ? 117.862 -5.663 -1.102 1.00 12.44 134 HIS A C 1
ATOM 1817 O O . HIS A 1 116 ? 116.882 -6.192 -0.571 1.00 13.08 134 HIS A O 1
ATOM 1831 N N . PRO A 1 117 ? 117.728 -4.829 -2.133 1.00 13.27 135 PRO A N 1
ATOM 1832 C CA . PRO A 1 117 ? 116.375 -4.396 -2.495 1.00 14.39 135 PRO A CA 1
ATOM 1833 C C . PRO A 1 117 ? 115.489 -5.519 -2.993 1.00 15.19 135 PRO A C 1
ATOM 1834 O O . PRO A 1 117 ? 114.305 -5.559 -2.654 1.00 19.66 135 PRO A O 1
ATOM 1845 N N . ASP A 1 118 ? 116.038 -6.458 -3.756 1.00 12.80 136 ASP A N 1
ATOM 1846 C CA . ASP A 1 118 ? 115.237 -7.540 -4.309 1.00 12.62 136 ASP A CA 1
ATOM 1847 C C . ASP A 1 118 ? 115.066 -8.689 -3.329 1.00 12.13 136 ASP A C 1
ATOM 1848 O O . ASP A 1 118 ? 114.006 -9.317 -3.305 1.00 13.10 136 ASP A O 1
ATOM 1857 N N . ALA A 1 119 ? 116.109 -9.010 -2.570 1.00 11.95 137 ALA A N 1
ATOM 1858 C CA . ALA A 1 119 ? 116.073 -10.086 -1.588 1.00 12.20 137 ALA A CA 1
ATOM 1859 C C . ALA A 1 119 ? 115.736 -9.603 -0.179 1.00 11.65 137 ALA A C 1
ATOM 1860 O O . ALA A 1 119 ? 115.914 -10.355 0.783 1.00 11.55 137 ALA A O 1
ATOM 1867 N N . SER A 1 120 ? 115.118 -8.447 -0.043 1.00 11.50 138 SER A N 1
ATOM 1868 C CA . SER A 1 120 ? 115.044 -7.813 1.255 1.00 11.54 138 SER A CA 1
ATOM 1869 C C . SER A 1 120 ? 114.342 -8.675 2.290 1.00 11.24 138 SER A C 1
ATOM 1870 O O . SER A 1 120 ? 113.283 -9.247 2.046 1.00 11.63 138 SER A O 1
ATOM 1878 N N A MET A 1 121 ? 114.924 -8.686 3.486 0.53 11.36 139 MET A N 1
ATOM 1879 N N B MET A 1 121 ? 114.941 -8.721 3.466 0.47 11.01 139 MET A N 1
ATOM 1880 C CA A MET A 1 121 ? 114.444 -9.467 4.616 0.53 11.34 139 MET A CA 1
ATOM 1881 C CA B MET A 1 121 ? 114.410 -9.434 4.609 0.47 10.80 139 MET A CA 1
ATOM 1882 C C A MET A 1 121 ? 114.088 -8.550 5.781 0.53 12.11 139 MET A C 1
ATOM 1883 C C B MET A 1 121 ? 113.934 -8.434 5.653 0.47 11.35 139 MET A C 1
ATOM 1884 O O A MET A 1 121 ? 114.828 -7.609 6.088 0.53 13.05 139 MET A O 1
ATOM 1885 O O B MET A 1 121 ? 114.368 -7.282 5.690 0.47 12.11 139 MET A O 1
ATOM 1912 N N . ALA A 1 122 ? 112.997 -8.877 6.474 1.00 11.47 140 ALA A N 1
ATOM 1913 C CA . ALA A 1 122 ? 112.523 -8.110 7.614 1.00 11.67 140 ALA A CA 1
ATOM 1914 C C . ALA A 1 122 ? 112.660 -8.973 8.854 1.00 11.87 140 ALA A C 1
ATOM 1915 O O . ALA A 1 122 ? 112.377 -10.165 8.800 1.00 12.45 140 ALA A O 1
ATOM 1923 N N . ALA A 1 123 ? 113.092 -8.372 9.965 1.00 11.81 141 ALA A N 1
ATOM 1924 C CA . ALA A 1 123 ? 113.224 -9.114 11.200 1.00 11.84 141 ALA A CA 1
ATOM 1925 C C . ALA A 1 123 ? 112.702 -8.326 12.381 1.00 12.03 141 ALA A C 1
ATOM 1926 O O . ALA A 1 123 ? 112.951 -7.120 12.509 1.00 12.41 141 ALA A O 1
ATOM 1933 N N . ILE A 1 124 ? 112.054 -9.054 13.280 1.00 11.61 142 ILE A N 1
ATOM 1934 C CA . ILE A 1 124 ? 111.526 -8.518 14.530 1.00 12.29 142 ILE A CA 1
ATOM 1935 C C . ILE A 1 124 ? 112.114 -9.351 15.660 1.00 12.16 142 ILE A C 1
ATOM 1936 O O . ILE A 1 124 ? 112.031 -10.586 15.629 1.00 12.73 142 ILE A O 1
ATOM 1952 N N . GLY A 1 125 ? 112.656 -8.690 16.676 1.00 12.34 143 GLY A N 1
ATOM 1953 C CA . GLY A 1 125 ? 113.118 -9.347 17.880 1.00 12.33 143 GLY A CA 1
ATOM 1954 C C . GLY A 1 125 ? 114.495 -8.876 18.279 1.00 12.01 143 GLY A C 1
ATOM 1955 O O . GLY A 1 125 ? 115.124 -8.065 17.585 1.00 12.52 143 GLY A O 1
ATOM 1959 N N . PRO A 1 126 ? 114.996 -9.364 19.411 1.00 12.07 144 PRO A N 1
ATOM 1960 C CA . PRO A 1 126 ? 116.261 -8.833 19.932 1.00 12.25 144 PRO A CA 1
ATOM 1961 C C . PRO A 1 126 ? 117.439 -9.026 19.012 1.00 11.89 144 PRO A C 1
ATOM 1962 O O . PRO A 1 126 ? 118.419 -8.280 19.105 1.00 13.10 144 PRO A O 1
ATOM 1973 N N . ASP A 1 127 ? 117.413 -10.035 18.146 1.00 12.45 145 ASP A N 1
ATOM 1974 C CA . ASP A 1 127 ? 118.532 -10.319 17.257 1.00 12.48 145 ASP A CA 1
ATOM 1975 C C . ASP A 1 127 ? 118.301 -9.779 15.853 1.00 12.70 145 ASP A C 1
ATOM 1976 O O . ASP A 1 127 ? 119.049 -10.106 14.924 1.00 13.41 145 ASP A O 1
ATOM 1985 N N . ALA A 1 128 ? 117.329 -8.886 15.697 1.00 13.25 146 ALA A N 1
ATOM 1986 C CA . ALA A 1 128 ? 116.942 -8.425 14.371 1.00 13.48 146 ALA A CA 1
ATOM 1987 C C . ALA A 1 128 ? 118.077 -7.707 13.658 1.00 13.36 146 ALA A C 1
ATOM 1988 O O . ALA A 1 128 ? 118.276 -7.890 12.448 1.00 13.84 146 ALA A O 1
ATOM 1995 N N . ALA A 1 129 ? 118.823 -6.855 14.355 1.00 13.90 147 ALA A N 1
ATOM 1996 C CA . ALA A 1 129 ? 119.893 -6.154 13.655 1.00 14.15 147 ALA A CA 1
ATOM 1997 C C . ALA A 1 129 ? 120.961 -7.128 13.169 1.00 13.34 147 ALA A C 1
ATOM 1998 O O . ALA A 1 129 ? 121.502 -6.975 12.063 1.00 14.60 147 ALA A O 1
ATOM 2005 N N . TRP A 1 130 ? 121.319 -8.098 14.001 1.00 12.75 148 TRP A N 1
ATOM 2006 C CA . TRP A 1 130 ? 122.302 -9.099 13.606 1.00 12.81 148 TRP A CA 1
ATOM 2007 C C . TRP A 1 130 ? 121.798 -9.937 12.440 1.00 11.98 148 TRP A C 1
ATOM 2008 O O . TRP A 1 130 ? 122.575 -10.298 11.553 1.00 12.73 148 TRP A O 1
ATOM 2029 N N . LEU A 1 131 ? 120.497 -10.225 12.401 1.00 11.71 149 LEU A N 1
ATOM 2030 C CA . LEU A 1 131 ? 119.947 -10.982 11.284 1.00 12.23 149 LEU A CA 1
ATOM 2031 C C . LEU A 1 131 ? 120.030 -10.208 9.975 1.00 12.00 149 LEU A C 1
ATOM 2032 O O . LEU A 1 131 ? 120.373 -10.786 8.944 1.00 12.20 149 LEU A O 1
ATOM 2048 N N . VAL A 1 132 ? 119.678 -8.922 9.969 1.00 12.95 150 VAL A N 1
ATOM 2049 C CA . VAL A 1 132 ? 119.433 -8.280 8.686 1.00 13.16 150 VAL A CA 1
ATOM 2050 C C . VAL A 1 132 ? 120.658 -7.688 8.009 1.00 12.79 150 VAL A C 1
ATOM 2051 O O . VAL A 1 132 ? 120.570 -7.329 6.827 1.00 13.74 150 VAL A O 1
ATOM 2064 N N . ALA A 1 133 ? 121.797 -7.572 8.693 1.00 13.25 151 ALA A N 1
ATOM 2065 C CA . ALA A 1 133 ? 122.983 -6.953 8.087 1.00 14.79 151 ALA A CA 1
ATOM 2066 C C . ALA A 1 133 ? 124.203 -7.797 8.408 1.00 14.04 151 ALA A C 1
ATOM 2067 O O . ALA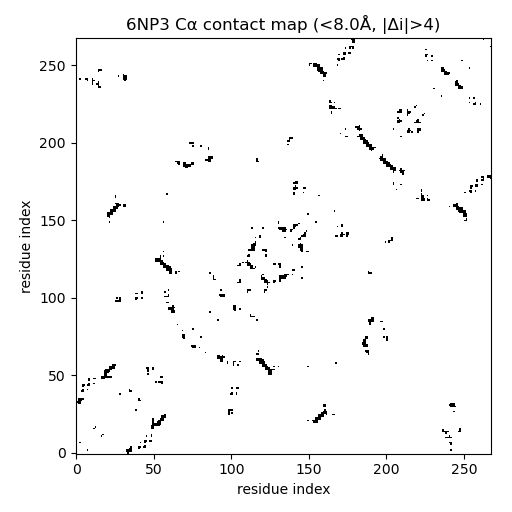 A 1 133 ? 124.333 -8.277 9.544 1.00 15.75 151 ALA A O 1
ATOM 2074 N N . PRO A 1 134 ? 125.120 -7.981 7.449 1.00 14.24 152 PRO A N 1
ATOM 2075 C CA . PRO A 1 134 ? 125.084 -7.410 6.104 1.00 14.02 152 PRO A CA 1
ATOM 2076 C C . PRO A 1 134 ? 124.102 -8.138 5.181 1.00 13.31 152 PRO A C 1
ATOM 2077 O O . PRO A 1 134 ? 123.778 -9.316 5.363 1.00 13.31 152 PRO A O 1
ATOM 2088 N N . HIS A 1 135 ? 123.661 -7.429 4.155 1.00 12.94 153 HIS A N 1
ATOM 2089 C CA . HIS A 1 135 ? 122.902 -8.078 3.092 1.00 12.32 153 HIS A CA 1
ATOM 2090 C C . HIS A 1 135 ? 123.297 -7.384 1.784 1.00 12.59 153 HIS A C 1
ATOM 2091 O O . HIS A 1 135 ? 122.624 -6.474 1.288 1.00 14.51 153 HIS A O 1
ATOM 2105 N N . GLU A 1 136 ? 124.356 -7.875 1.175 1.00 13.44 154 GLU A N 1
ATOM 2106 C CA . GLU A 1 136 ? 124.984 -7.190 0.053 1.00 14.17 154 GLU A CA 1
ATOM 2107 C C . GLU A 1 136 ? 124.520 -7.749 -1.277 1.00 14.18 154 GLU A C 1
ATOM 2108 O O . GLU A 1 136 ? 124.166 -8.925 -1.403 1.00 13.71 154 GLU A O 1
ATOM 2120 N N . MET A 1 137 ? 124.539 -6.879 -2.276 1.00 14.51 155 MET A N 1
ATOM 2121 C CA . MET A 1 137 ? 124.356 -7.334 -3.639 1.00 15.29 155 MET A CA 1
ATOM 2122 C C . MET A 1 137 ? 125.369 -8.429 -3.935 1.00 13.54 155 MET A C 1
ATOM 2123 O O . MET A 1 137 ? 126.544 -8.338 -3.573 1.00 14.92 155 MET A O 1
ATOM 2137 N N . GLY A 1 138 ? 124.893 -9.493 -4.555 1.00 14.12 156 GLY A N 1
ATOM 2138 C CA . GLY A 1 138 ? 125.716 -10.642 -4.817 1.00 15.25 156 GLY A CA 1
ATOM 2139 C C . GLY A 1 138 ? 125.611 -11.731 -3.774 1.00 15.13 156 GLY A C 1
ATOM 2140 O O . GLY A 1 138 ? 126.199 -12.804 -3.968 1.00 16.26 156 GLY A O 1
ATOM 2144 N N . ALA A 1 139 ? 124.881 -11.483 -2.684 1.00 13.57 157 ALA A N 1
ATOM 2145 C CA . ALA A 1 139 ? 124.699 -12.423 -1.589 1.00 14.39 157 ALA A CA 1
ATOM 2146 C C . ALA A 1 139 ? 123.224 -12.446 -1.193 1.00 12.76 157 ALA A C 1
ATOM 2147 O O . ALA A 1 139 ? 122.840 -12.169 -0.057 1.00 13.87 157 ALA A O 1
ATOM 2154 N N . ALA A 1 140 ? 122.367 -12.832 -2.131 1.00 12.21 158 ALA A N 1
ATOM 2155 C CA . ALA A 1 140 ? 120.935 -12.719 -1.890 1.00 11.95 158 ALA A CA 1
ATOM 2156 C C . ALA A 1 140 ? 120.448 -13.707 -0.835 1.00 11.48 158 ALA A C 1
ATOM 2157 O O . ALA A 1 140 ? 119.815 -13.307 0.153 1.00 12.04 158 ALA A O 1
ATOM 2164 N N . TYR A 1 141 ? 120.711 -15.014 -1.048 1.00 11.87 159 TYR A N 1
ATOM 2165 C CA . TYR A 1 141 ? 120.214 -16.072 -0.178 1.00 11.61 159 TYR A CA 1
ATOM 2166 C C . TYR A 1 141 ? 121.296 -17.018 0.283 1.00 11.83 159 TYR A C 1
ATOM 2167 O O . TYR A 1 141 ? 120.985 -17.969 1.005 1.00 13.39 159 TYR A O 1
ATOM 2185 N N . GLY A 1 142 ? 122.545 -16.767 -0.070 1.00 12.61 160 GLY A N 1
ATOM 2186 C CA . GLY A 1 142 ? 123.590 -17.695 0.246 1.00 13.35 160 GLY A CA 1
ATOM 2187 C C . GLY A 1 142 ? 124.443 -17.247 1.405 1.00 12.02 160 GLY A C 1
ATOM 2188 O O . GLY A 1 142 ? 123.993 -16.500 2.284 1.00 12.66 160 GLY A O 1
ATOM 2192 N N . PRO A 1 143 ? 125.707 -17.695 1.422 1.00 13.05 161 PRO A N 1
ATOM 2193 C CA . PRO A 1 143 ? 126.627 -17.266 2.477 1.00 13.56 161 PRO A CA 1
ATOM 2194 C C . PRO A 1 143 ? 126.612 -15.753 2.629 1.00 12.63 161 PRO A C 1
ATOM 2195 O O . PRO A 1 143 ? 126.539 -15.007 1.654 1.00 13.44 161 PRO A O 1
ATOM 2206 N N . ARG A 1 144 ? 126.654 -15.324 3.886 1.00 12.81 162 ARG A N 1
ATOM 2207 C CA . ARG A 1 144 ? 126.769 -13.933 4.314 1.00 13.24 162 ARG A CA 1
ATOM 2208 C C . ARG A 1 144 ? 125.417 -13.229 4.263 1.00 12.97 162 ARG A C 1
ATOM 2209 O O . ARG A 1 144 ? 125.333 -12.042 4.629 1.00 14.13 162 ARG A O 1
ATOM 2230 N N . SER A 1 145 ? 124.354 -13.905 3.847 1.00 12.50 163 SER A N 1
ATOM 2231 C CA . SER A 1 145 ? 123.029 -13.301 3.829 1.00 12.45 163 SER A CA 1
ATOM 2232 C C . SER A 1 145 ? 122.301 -13.519 5.143 1.00 12.01 163 SER A C 1
ATOM 2233 O O . SER A 1 145 ? 122.694 -14.322 5.989 1.00 11.86 163 SER A O 1
ATOM 2241 N N . PRO A 1 146 ? 121.151 -12.860 5.314 1.00 11.35 164 PRO A N 1
ATOM 2242 C CA . PRO A 1 146 ? 120.328 -13.135 6.498 1.00 11.26 164 PRO A CA 1
ATOM 2243 C C . PRO A 1 146 ? 119.888 -14.581 6.598 1.00 11.60 164 PRO A C 1
ATOM 2244 O O . PRO A 1 146 ? 119.749 -15.108 7.712 1.00 11.47 164 PRO A O 1
ATOM 2255 N N . ILE A 1 147 ? 119.675 -15.256 5.470 1.00 11.46 165 ILE A N 1
ATOM 2256 C CA . ILE A 1 147 ? 119.353 -16.676 5.525 1.00 11.91 165 ILE A CA 1
ATOM 2257 C C . ILE A 1 147 ? 120.496 -17.460 6.138 1.00 11.08 165 ILE A C 1
ATOM 2258 O O . ILE A 1 147 ? 120.272 -18.384 6.928 1.00 11.26 165 ILE A O 1
ATOM 2274 N N . ALA A 1 148 ? 121.731 -17.162 5.743 1.00 11.23 166 ALA A N 1
ATOM 2275 C CA . ALA A 1 148 ? 122.856 -17.858 6.353 1.00 11.89 166 ALA A CA 1
ATOM 2276 C C . ALA A 1 148 ? 122.832 -17.730 7.872 1.00 11.38 166 ALA A C 1
ATOM 2277 O O . ALA A 1 148 ? 123.081 -18.703 8.586 1.00 12.10 166 ALA A O 1
ATOM 2284 N N . ARG A 1 149 ? 122.598 -16.533 8.383 1.00 11.41 167 ARG A N 1
ATOM 2285 C CA . ARG A 1 149 ? 122.589 -16.339 9.829 1.00 11.18 167 ARG A CA 1
ATOM 2286 C C . ARG A 1 149 ? 121.394 -17.029 10.486 1.00 10.97 167 ARG A C 1
ATOM 2287 O O . ARG A 1 149 ? 121.533 -17.628 11.557 1.00 11.67 167 ARG A O 1
ATOM 2308 N N . PHE A 1 150 ? 120.219 -16.988 9.848 1.00 10.65 168 PHE A N 1
ATOM 2309 C CA . PHE A 1 150 ? 119.043 -17.722 10.325 1.00 10.30 168 PHE A CA 1
ATOM 2310 C C . PHE A 1 150 ? 119.350 -19.202 10.494 1.00 10.58 168 PHE A C 1
ATOM 2311 O O . PHE A 1 150 ? 118.948 -19.820 11.479 1.00 11.28 168 PHE A O 1
ATOM 2328 N N . LEU A 1 151 ? 120.065 -19.782 9.523 1.00 11.07 169 LEU A N 1
ATOM 2329 C CA . LEU A 1 151 ? 120.397 -21.191 9.564 1.00 11.54 169 LEU A CA 1
ATOM 2330 C C . LEU A 1 151 ? 121.392 -21.488 10.665 1.00 12.80 169 LEU A C 1
ATOM 2331 O O . LEU A 1 151 ? 121.434 -22.618 11.150 1.00 15.59 169 LEU A O 1
ATOM 2347 N N . ALA A 1 152 ? 122.171 -20.505 11.098 1.00 11.88 170 ALA A N 1
ATOM 2348 C CA . ALA A 1 152 ? 123.074 -20.658 12.231 1.00 12.92 170 ALA A CA 1
ATOM 2349 C C . ALA A 1 152 ? 122.405 -20.356 13.572 1.00 12.85 170 ALA A C 1
ATOM 2350 O O . ALA A 1 152 ? 123.047 -20.511 14.622 1.00 16.08 170 ALA A O 1
ATOM 2357 N N . HIS A 1 153 ? 121.144 -19.933 13.563 1.00 12.12 171 HIS A N 1
ATOM 2358 C CA . HIS A 1 153 ? 120.451 -19.409 14.731 1.00 11.95 171 HIS A CA 1
ATOM 2359 C C . HIS A 1 153 ? 119.244 -20.268 15.065 1.00 12.09 171 HIS A C 1
ATOM 2360 O O . HIS A 1 153 ? 118.225 -19.775 15.540 1.00 12.53 171 HIS A O 1
ATOM 2374 N N . ALA A 1 154 ? 119.372 -21.573 14.835 1.00 12.37 172 ALA A N 1
ATOM 2375 C CA . ALA A 1 154 ? 118.354 -22.533 15.235 1.00 12.69 172 ALA A CA 1
ATOM 2376 C C . ALA A 1 154 ? 117.039 -22.257 14.523 1.00 11.54 172 ALA A C 1
ATOM 2377 O O . ALA A 1 154 ? 115.970 -22.502 15.062 1.00 12.42 172 ALA A O 1
ATOM 2384 N N . GLY A 1 155 ? 117.102 -21.733 13.302 1.00 11.26 173 GLY A N 1
ATOM 2385 C CA . GLY A 1 155 ? 115.894 -21.275 12.651 1.00 11.51 173 GLY A CA 1
ATOM 2386 C C . GLY A 1 155 ? 114.900 -22.403 12.416 1.00 10.85 173 GLY A C 1
ATOM 2387 O O . GLY A 1 155 ? 115.277 -23.535 12.073 1.00 12.34 173 GLY A O 1
ATOM 2391 N N . LYS A 1 156 ? 113.616 -22.047 12.489 1.00 10.82 174 LYS A N 1
ATOM 2392 C CA . LYS A 1 156 ? 112.504 -22.919 12.142 1.00 11.47 174 LYS A CA 1
ATOM 2393 C C . LYS A 1 156 ? 111.707 -22.247 11.041 1.00 11.79 174 LYS A C 1
ATOM 2394 O O . LYS A 1 156 ? 111.481 -21.029 11.075 1.00 12.05 174 LYS A O 1
ATOM 2413 N N . ILE A 1 157 ? 111.316 -23.024 10.040 1.00 11.44 175 ILE A N 1
ATOM 2414 C CA . ILE A 1 157 ? 110.507 -22.520 8.941 1.00 11.75 175 ILE A CA 1
ATOM 2415 C C . ILE A 1 157 ? 109.058 -22.885 9.227 1.00 12.01 175 ILE A C 1
ATOM 2416 O O . ILE A 1 157 ? 108.724 -24.065 9.380 1.00 13.21 175 ILE A O 1
ATOM 2432 N N . LEU A 1 158 ? 108.185 -21.883 9.280 1.00 12.30 176 LEU A N 1
ATOM 2433 C CA . LEU A 1 158 ? 106.784 -22.068 9.665 1.00 12.43 176 LEU A CA 1
ATOM 2434 C C . LEU A 1 158 ? 105.931 -21.846 8.422 1.00 12.39 176 LEU A C 1
ATOM 2435 O O . LEU A 1 158 ? 105.728 -20.719 7.981 1.00 13.65 176 LEU A O 1
ATOM 2451 N N . SER A 1 159 ? 105.490 -22.937 7.832 1.00 13.49 177 SER A N 1
ATOM 2452 C CA . SER A 1 159 ? 104.703 -22.895 6.615 1.00 14.59 177 SER A CA 1
ATOM 2453 C C . SER A 1 159 ? 103.239 -23.006 7.011 1.00 14.38 177 SER A C 1
ATOM 2454 O O . SER A 1 159 ? 102.819 -24.027 7.561 1.00 16.68 177 SER A O 1
ATOM 2462 N N . ILE A 1 160 ? 102.480 -21.953 6.735 1.00 14.53 178 ILE A N 1
ATOM 2463 C CA . ILE A 1 160 ? 101.078 -21.869 7.120 1.00 14.97 178 ILE A CA 1
ATOM 2464 C C . ILE A 1 160 ? 100.268 -21.867 5.834 1.00 15.16 178 ILE A C 1
ATOM 2465 O O . ILE A 1 160 ? 100.007 -20.813 5.246 1.00 16.40 178 ILE A O 1
ATOM 2481 N N . GLY A 1 161 ? 99.864 -23.060 5.418 1.00 16.76 179 GLY A N 1
ATOM 2482 C CA . GLY A 1 161 ? 99.139 -23.263 4.187 1.00 18.05 179 GLY A CA 1
ATOM 2483 C C . GLY A 1 161 ? 99.919 -23.007 2.919 1.00 18.43 179 GLY A C 1
ATOM 2484 O O . GLY A 1 161 ? 99.324 -22.986 1.836 1.00 20.56 179 GLY A O 1
ATOM 2488 N N . ALA A 1 162 ? 101.222 -22.780 3.010 1.00 17.98 180 ALA A N 1
ATOM 2489 C CA . ALA A 1 162 ? 102.050 -22.521 1.839 1.00 19.62 180 ALA A CA 1
ATOM 2490 C C . ALA A 1 162 ? 102.567 -23.822 1.246 1.00 19.94 180 ALA A C 1
ATOM 2491 O O . ALA A 1 162 ? 102.722 -24.824 1.938 1.00 21.12 180 ALA A O 1
ATOM 2498 N N . GLY A 1 163 ? 102.840 -23.791 -0.050 1.00 21.10 181 GLY A N 1
ATOM 2499 C CA . GLY A 1 163 ? 103.2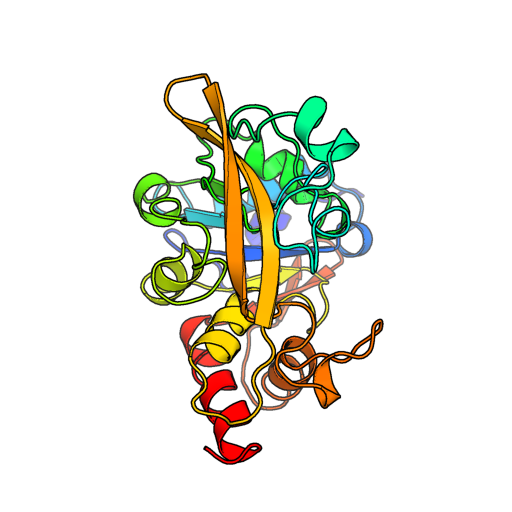75 -24.976 -0.755 1.00 21.76 181 GLY A CA 1
ATOM 2500 C C . GLY A 1 163 ? 104.763 -25.203 -0.623 1.00 20.84 181 GLY A C 1
ATOM 2501 O O . GLY A 1 163 ? 105.519 -24.361 -0.111 1.00 20.33 181 GLY A O 1
ATOM 2505 N N . PRO A 1 164 ? 105.219 -26.350 -1.134 1.00 20.33 182 PRO A N 1
ATOM 2506 C CA . PRO A 1 164 ? 106.650 -26.694 -1.021 1.00 19.51 182 PRO A CA 1
ATOM 2507 C C . PRO A 1 164 ? 107.564 -25.765 -1.796 1.00 18.91 182 PRO A C 1
ATOM 2508 O O . PRO A 1 164 ? 108.763 -25.695 -1.488 1.00 18.66 182 PRO A O 1
ATOM 2519 N N A ASP A 1 165 ? 107.027 -25.012 -2.754 0.64 17.54 183 ASP A N 1
ATOM 2520 N N B ASP A 1 165 ? 107.037 -25.030 -2.774 0.36 19.26 183 ASP A N 1
ATOM 2521 C CA A ASP A 1 165 ? 107.819 -24.038 -3.489 0.64 17.02 183 ASP A CA 1
ATOM 2522 C CA B ASP A 1 165 ? 107.844 -24.061 -3.504 0.36 19.35 183 ASP A CA 1
ATOM 2523 C C A ASP A 1 165 ? 108.212 -22.843 -2.635 0.64 17.32 183 ASP A C 1
ATOM 2524 C C B ASP A 1 165 ? 108.214 -22.866 -2.646 0.36 17.99 183 ASP A C 1
ATOM 2525 O O A ASP A 1 165 ? 109.038 -22.035 -3.072 0.64 18.71 183 ASP A O 1
ATOM 2526 O O B ASP A 1 165 ? 109.165 -22.153 -2.981 0.36 17.78 183 ASP A O 1
ATOM 2543 N N A ALA A 1 166 ? 107.631 -22.697 -1.445 0.64 16.30 184 ALA A N 1
ATOM 2544 N N B ALA A 1 166 ? 107.481 -22.621 -1.563 0.36 16.84 184 ALA A N 1
ATOM 2545 C CA A ALA A 1 166 ? 107.703 -21.444 -0.710 0.64 16.47 184 ALA A CA 1
ATOM 2546 C CA B ALA A 1 166 ? 107.736 -21.465 -0.709 0.36 16.25 184 ALA A CA 1
ATOM 2547 C C A ALA A 1 166 ? 108.951 -21.294 0.145 0.64 15.85 184 ALA A C 1
ATOM 2548 C C B ALA A 1 166 ? 108.588 -21.861 0.494 0.36 15.58 184 ALA A C 1
ATOM 2549 O O A ALA A 1 166 ? 109.175 -20.212 0.671 0.64 17.05 184 ALA A O 1
ATOM 2550 O O B ALA A 1 166 ? 108.163 -21.800 1.647 0.36 15.42 184 ALA A O 1
ATOM 2563 N N . VAL A 1 167 ? 109.810 -22.305 0.208 1.00 15.66 185 VAL A N 1
ATOM 2564 C CA . VAL A 1 167 ? 110.856 -22.392 1.235 1.00 14.03 185 VAL A CA 1
ATOM 2565 C C . VAL A 1 167 ? 112.119 -21.644 0.797 1.00 13.05 185 VAL A C 1
ATOM 2566 O O . VAL A 1 167 ? 113.077 -22.221 0.262 1.00 13.36 185 VAL A O 1
ATOM 2580 N N . THR A 1 168 ? 112.118 -20.337 1.041 1.00 12.92 186 THR A N 1
ATOM 2581 C CA . THR A 1 168 ? 113.208 -19.479 0.590 1.00 12.84 186 THR A CA 1
ATOM 2582 C C . THR A 1 168 ? 114.552 -19.962 1.091 1.00 11.95 186 THR A C 1
ATOM 2583 O O . THR A 1 168 ? 115.562 -19.803 0.399 1.00 12.52 186 THR A O 1
ATOM 2594 N N . ALA A 1 169 ? 114.601 -20.509 2.297 1.00 12.15 187 ALA A N 1
ATOM 2595 C CA . ALA A 1 169 ? 115.890 -20.903 2.822 1.00 11.83 187 ALA A CA 1
ATOM 2596 C C . ALA A 1 169 ? 116.597 -21.922 1.943 1.00 11.18 187 ALA A C 1
ATOM 2597 O O . ALA A 1 169 ? 117.834 -21.997 1.987 1.00 11.51 187 ALA A O 1
ATOM 2604 N N . LEU A 1 170 ? 115.858 -22.723 1.171 1.00 11.38 188 LEU A N 1
ATOM 2605 C CA . LEU A 1 170 ? 116.504 -23.685 0.286 1.00 11.31 188 LEU A CA 1
ATOM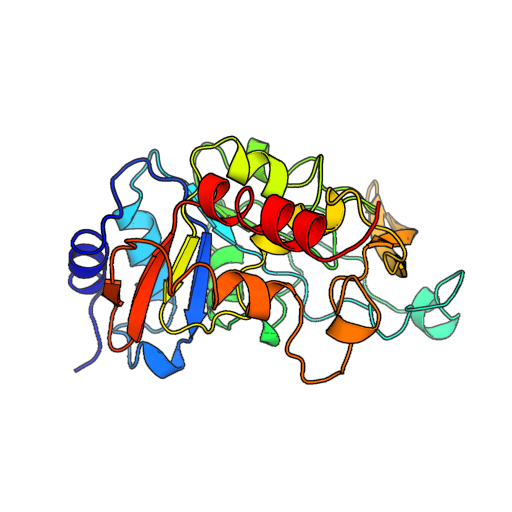 2606 C C . LEU A 1 170 ? 117.304 -23.034 -0.834 1.00 10.91 188 LEU A C 1
ATOM 2607 O O . LEU A 1 170 ? 118.141 -23.715 -1.437 1.00 11.68 188 LEU A O 1
ATOM 2623 N N . HIS A 1 171 ? 117.086 -21.754 -1.134 1.00 10.92 189 HIS A N 1
ATOM 2624 C CA . HIS A 1 171 ? 118.028 -21.074 -2.019 1.00 10.74 189 HIS A CA 1
ATOM 2625 C C . HIS A 1 171 ? 119.445 -21.050 -1.460 1.00 10.80 189 HIS A C 1
ATOM 2626 O O . HIS A 1 171 ? 120.391 -20.915 -2.254 1.00 11.81 189 HIS A O 1
ATOM 2640 N N . TYR A 1 172 ? 119.634 -21.167 -0.144 1.00 10.73 190 TYR A N 1
ATOM 2641 C CA . TYR A 1 172 ? 120.994 -21.295 0.378 1.00 11.05 190 TYR A CA 1
ATOM 2642 C C . TYR A 1 172 ? 121.628 -22.592 -0.106 1.00 11.08 190 TYR A C 1
ATOM 2643 O O . TYR A 1 172 ? 122.807 -22.622 -0.476 1.00 11.29 190 TYR A O 1
ATOM 2661 N N . ALA A 1 173 ? 120.865 -23.682 -0.075 1.00 11.59 191 ALA A N 1
ATOM 2662 C CA . ALA A 1 173 ? 121.401 -24.947 -0.556 1.00 11.91 191 ALA A CA 1
ATOM 2663 C C . ALA A 1 173 ? 121.841 -24.836 -2.006 1.00 12.09 191 ALA A C 1
ATOM 2664 O O . ALA A 1 173 ? 122.865 -25.400 -2.408 1.00 12.77 191 ALA A O 1
ATOM 2671 N N . GLU A 1 174 ? 121.051 -24.153 -2.819 1.00 11.97 192 GLU A N 1
ATOM 2672 C CA . GLU A 1 174 ? 121.396 -23.978 -4.219 1.00 12.54 192 GLU A CA 1
ATOM 2673 C C . GLU A 1 174 ? 122.691 -23.196 -4.361 1.00 12.04 192 GLU A C 1
ATOM 2674 O O . GLU A 1 174 ? 123.528 -23.515 -5.211 1.00 13.11 192 GLU A O 1
ATOM 2686 N N . ALA A 1 175 ? 122.860 -22.152 -3.545 1.00 12.10 193 ALA A N 1
ATOM 2687 C CA . ALA A 1 175 ? 124.040 -21.308 -3.619 1.00 11.63 193 ALA A CA 1
ATOM 2688 C C . ALA A 1 175 ? 125.297 -22.088 -3.307 1.00 12.03 193 ALA A C 1
ATOM 2689 O O . ALA A 1 175 ? 126.305 -21.915 -3.998 1.00 12.33 193 ALA A O 1
ATOM 2696 N N . VAL A 1 176 ? 125.243 -22.999 -2.336 1.00 11.95 194 VAL A N 1
ATOM 2697 C CA . VAL A 1 176 ? 126.459 -23.683 -1.917 1.00 12.50 194 VAL A CA 1
ATOM 2698 C C . VAL A 1 176 ? 126.650 -25.048 -2.567 1.00 12.64 194 VAL A C 1
ATOM 2699 O O . VAL A 1 176 ? 127.730 -25.651 -2.419 1.00 13.94 194 VAL A O 1
ATOM 2712 N N . ALA A 1 177 ? 125.666 -25.546 -3.291 1.00 12.95 195 ALA A N 1
ATOM 2713 C CA . ALA A 1 177 ? 125.767 -26.891 -3.837 1.00 13.31 195 ALA A CA 1
ATOM 2714 C C . ALA A 1 177 ? 126.932 -27.004 -4.817 1.00 13.32 195 ALA A C 1
ATOM 2715 O O . ALA A 1 177 ? 127.093 -26.186 -5.721 1.00 13.77 195 ALA A O 1
ATOM 2722 N N . ARG A 1 178 ? 127.716 -28.075 -4.667 1.00 13.37 196 ARG A N 1
ATOM 2723 C CA . ARG A 1 178 ? 128.904 -28.305 -5.488 1.00 14.42 196 ARG A CA 1
ATOM 2724 C C . ARG A 1 178 ? 128.493 -29.103 -6.722 1.00 15.67 196 ARG A C 1
ATOM 2725 O O . ARG A 1 178 ? 128.705 -30.315 -6.829 1.00 17.57 196 ARG A O 1
ATOM 2746 N N . ILE A 1 179 ? 127.809 -28.417 -7.629 1.00 15.17 197 ILE A N 1
ATOM 2747 C CA . ILE A 1 179 ? 127.244 -29.047 -8.813 1.00 16.16 197 ILE A CA 1
ATOM 2748 C C . ILE A 1 179 ? 127.616 -28.219 -10.026 1.00 17.48 197 ILE A C 1
ATOM 2749 O O . ILE A 1 179 ? 127.865 -27.015 -9.936 1.00 17.10 197 ILE A O 1
ATOM 2765 N N . GLU A 1 180 ? 127.664 -28.887 -11.173 1.00 20.25 198 GLU A N 1
ATOM 2766 C CA . GLU A 1 180 ? 128.006 -28.241 -12.428 1.00 23.59 198 GLU A CA 1
ATOM 2767 C C . GLU A 1 180 ? 126.773 -27.616 -13.068 1.00 21.52 198 GLU A C 1
ATOM 2768 O O . GLU A 1 180 ? 125.644 -28.065 -12.869 1.00 22.40 198 GLU A O 1
ATOM 2780 N N . GLY A 1 181 ? 127.014 -26.587 -13.864 1.00 20.61 199 GLY A N 1
ATOM 2781 C CA . GLY A 1 181 ? 125.972 -25.966 -14.650 1.00 19.97 199 GLY A CA 1
ATOM 2782 C C . GLY A 1 181 ? 125.092 -24.976 -13.934 1.00 17.93 199 GLY A C 1
ATOM 2783 O O . GLY A 1 181 ? 123.997 -24.699 -14.425 1.00 18.95 199 GLY A O 1
ATOM 2787 N N . LYS A 1 182 ? 125.509 -24.455 -12.785 1.00 16.68 200 LYS A N 1
ATOM 2788 C CA . LYS A 1 182 ? 124.637 -23.562 -12.034 1.00 15.24 200 LYS A CA 1
ATOM 2789 C C . LYS A 1 182 ? 124.387 -22.267 -12.795 1.00 14.82 200 LYS A C 1
ATOM 2790 O O . LYS A 1 182 ? 125.311 -21.629 -13.314 1.00 17.06 200 LYS A O 1
ATOM 2809 N N . ARG A 1 183 ? 123.121 -21.888 -12.868 1.00 14.29 201 ARG A N 1
ATOM 2810 C CA . ARG A 1 183 ? 122.704 -20.669 -13.531 1.00 15.10 201 ARG A CA 1
ATOM 2811 C C . ARG A 1 183 ? 122.915 -19.454 -12.648 1.00 14.33 201 ARG A C 1
ATOM 2812 O O . ARG A 1 183 ? 122.651 -19.476 -11.437 1.00 14.27 201 ARG A O 1
ATOM 2833 N N . ARG A 1 184 ? 123.363 -18.379 -13.284 1.00 14.72 202 ARG A N 1
ATOM 2834 C CA . ARG A 1 184 ? 123.512 -17.073 -12.674 1.00 15.35 202 ARG A CA 1
ATOM 2835 C C . ARG A 1 184 ? 122.706 -16.045 -13.458 1.00 16.15 202 ARG A C 1
ATOM 2836 O O . ARG A 1 184 ? 122.336 -16.249 -14.620 1.00 18.45 202 ARG A O 1
ATOM 2857 N N . VAL A 1 185 ? 122.387 -14.954 -12.777 1.00 15.02 203 VAL A N 1
ATOM 2858 C CA . VAL A 1 185 ? 121.655 -13.841 -13.361 1.00 14.93 203 VAL A CA 1
ATOM 2859 C C . VAL A 1 185 ? 122.428 -12.568 -13.063 1.00 14.93 203 VAL A C 1
ATOM 2860 O O . VAL A 1 185 ? 123.148 -12.473 -12.065 1.00 15.14 203 VAL A O 1
ATOM 2873 N N . THR A 1 186 ? 122.261 -11.578 -13.932 1.00 15.26 204 THR A N 1
ATOM 2874 C CA . THR A 1 186 ? 122.769 -10.236 -13.691 1.00 15.80 204 THR A CA 1
ATOM 2875 C C . THR A 1 186 ? 121.596 -9.263 -13.641 1.00 15.01 204 THR A C 1
ATOM 2876 O O . THR A 1 186 ? 120.687 -9.335 -14.471 1.00 15.74 204 THR A O 1
ATOM 2887 N N . TYR A 1 187 ? 121.579 -8.393 -12.641 1.00 14.36 205 TYR A N 1
ATOM 2888 C CA . TYR A 1 187 ? 120.528 -7.391 -12.534 1.00 14.03 205 TYR A CA 1
ATOM 2889 C C . TYR A 1 187 ? 121.101 -6.188 -11.808 1.00 14.54 205 TYR A C 1
ATOM 2890 O O . TYR A 1 187 ? 122.219 -6.229 -11.294 1.00 14.95 205 TYR A O 1
ATOM 2908 N N . SER A 1 188 ? 120.314 -5.114 -11.762 1.00 14.32 206 SER A N 1
ATOM 2909 C CA . SER A 1 188 ? 120.735 -3.857 -11.176 1.00 14.65 206 SER A CA 1
ATOM 2910 C C . SER A 1 188 ? 119.677 -3.363 -10.216 1.00 14.23 206 SER A C 1
ATOM 2911 O O . SER A 1 188 ? 118.481 -3.439 -10.508 1.00 15.14 206 SER A O 1
ATOM 2919 N N . MET A 1 189 ? 120.135 -2.843 -9.089 1.00 14.61 207 MET A N 1
ATOM 2920 C CA . MET A 1 189 ? 119.245 -2.278 -8.097 1.00 15.14 207 MET A CA 1
ATOM 2921 C C . MET A 1 189 ? 119.695 -0.875 -7.728 1.00 15.64 207 MET A C 1
ATOM 2922 O O . MET A 1 189 ? 120.896 -0.610 -7.616 1.00 15.59 207 MET A O 1
ATOM 2936 N N . PRO A 1 190 ? 118.747 0.018 -7.447 1.00 16.02 208 PRO A N 1
ATOM 2937 C CA . PRO A 1 190 ? 119.095 1.381 -7.021 1.00 16.79 208 PRO A CA 1
ATOM 2938 C C . PRO A 1 190 ? 119.098 1.474 -5.505 1.00 18.62 208 PRO A C 1
ATOM 2939 O O . PRO A 1 190 ? 118.057 1.271 -4.860 1.00 18.73 208 PRO A O 1
ATOM 2950 N N . LEU A 1 191 ? 120.276 1.705 -4.930 1.00 20.69 209 LEU A N 1
ATOM 2951 C CA . LEU A 1 191 ? 120.445 1.749 -3.482 1.00 22.03 209 LEU A CA 1
ATOM 2952 C C . LEU A 1 191 ? 120.587 3.195 -3.025 1.00 22.00 209 LEU A C 1
ATOM 2953 O O . LEU A 1 191 ? 120.910 4.085 -3.816 1.00 22.63 209 LEU A O 1
ATOM 2969 N N . LEU A 1 192 ? 120.386 3.418 -1.728 1.00 22.56 210 LEU A N 1
ATOM 2970 C CA . LEU A 1 192 ? 120.726 4.689 -1.096 1.00 25.30 210 LEU A CA 1
ATOM 2971 C C . LEU A 1 192 ? 122.083 4.540 -0.422 1.00 28.54 210 LEU A C 1
ATOM 2972 O O . LEU A 1 192 ? 122.294 3.604 0.357 1.00 28.79 210 LEU A O 1
ATOM 2988 N N . ARG A 1 193 ? 123.002 5.446 -0.737 1.00 33.17 211 ARG A N 1
ATOM 2989 C CA . ARG A 1 193 ? 124.317 5.492 -0.108 1.00 38.26 211 ARG A CA 1
ATOM 2990 C C . ARG A 1 193 ? 124.591 6.945 0.256 1.00 41.36 211 ARG A C 1
ATOM 2991 O O . ARG A 1 193 ? 124.784 7.789 -0.627 1.00 40.03 211 ARG A O 1
ATOM 3012 N N . GLU A 1 194 ? 124.564 7.241 1.553 1.00 44.65 212 GLU A N 1
ATOM 3013 C CA . GLU A 1 194 ? 124.709 8.609 2.038 1.00 48.84 212 GLU A CA 1
ATOM 3014 C C . GLU A 1 194 ? 123.679 9.530 1.380 1.00 46.44 212 GLU A C 1
ATOM 3015 O O . GLU A 1 194 ? 123.992 10.631 0.916 1.00 45.76 212 GLU A O 1
ATOM 3027 N N . GLY A 1 195 ? 122.434 9.062 1.328 1.00 44.54 213 GLY A N 1
ATOM 3028 C CA . GLY A 1 195 ? 121.324 9.868 0.860 1.00 43.24 213 GLY A CA 1
ATOM 3029 C C . GLY A 1 195 ? 121.191 9.997 -0.640 1.00 42.30 213 GLY A C 1
ATOM 3030 O O . GLY A 1 195 ? 120.251 10.658 -1.106 1.00 42.74 213 GLY A O 1
ATOM 3034 N N . LYS A 1 196 ? 122.093 9.398 -1.409 1.00 41.45 214 LYS A N 1
ATOM 3035 C CA . LYS A 1 196 ? 122.098 9.522 -2.857 1.00 41.04 214 LYS A CA 1
ATOM 3036 C C . LYS A 1 196 ? 121.776 8.174 -3.484 1.00 33.05 214 LYS A C 1
ATOM 3037 O O . LYS A 1 196 ? 122.163 7.124 -2.963 1.00 31.82 214 LYS A O 1
ATOM 3056 N N . ARG A 1 197 ? 121.055 8.207 -4.596 1.00 27.66 215 ARG A N 1
ATOM 3057 C CA . ARG A 1 197 ? 120.782 6.979 -5.323 1.00 24.20 215 ARG A CA 1
ATOM 3058 C C . ARG A 1 197 ? 122.036 6.514 -6.052 1.00 22.96 215 ARG A C 1
ATOM 3059 O O . ARG A 1 197 ? 122.658 7.274 -6.802 1.00 24.27 215 ARG A O 1
ATOM 3080 N N . VAL A 1 198 ? 122.382 5.246 -5.861 1.00 21.92 216 VAL A N 1
ATOM 3081 C CA . VAL A 1 198 ? 123.511 4.623 -6.539 1.00 21.85 216 VAL A CA 1
ATOM 3082 C C . VAL A 1 198 ? 123.008 3.341 -7.183 1.00 20.90 216 VAL A C 1
ATOM 3083 O O . VAL A 1 198 ? 122.470 2.469 -6.492 1.00 21.81 216 VAL A O 1
ATOM 3096 N N 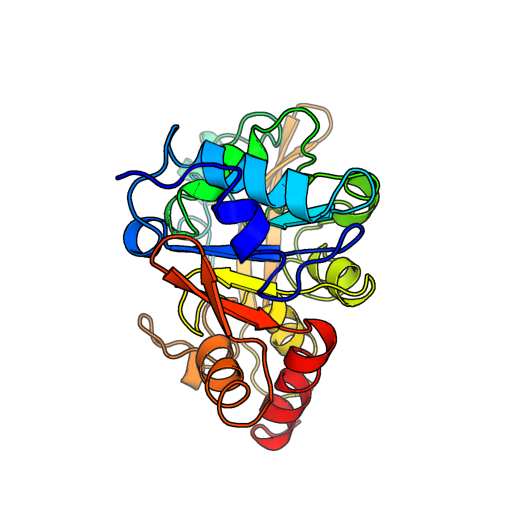. TRP A 1 199 ? 123.191 3.209 -8.486 1.00 19.20 217 TRP A N 1
ATOM 3097 C CA . TRP A 1 199 ? 122.872 1.953 -9.140 1.00 18.58 217 TRP A CA 1
ATOM 3098 C C . TRP A 1 199 ? 124.006 0.957 -8.950 1.00 19.00 217 TRP A C 1
ATOM 3099 O O . TRP A 1 199 ? 125.182 1.282 -9.156 1.00 21.12 217 TRP A O 1
ATOM 3120 N N . VAL A 1 200 ? 123.645 -0.260 -8.551 1.00 17.99 218 VAL A N 1
ATOM 3121 C CA . VAL A 1 200 ? 124.594 -1.352 -8.368 1.00 18.84 218 VAL A CA 1
ATOM 3122 C C . VAL A 1 200 ? 124.158 -2.495 -9.273 1.00 17.44 218 VAL A C 1
ATOM 3123 O O . VAL A 1 200 ? 123.008 -2.952 -9.201 1.00 17.26 218 VAL A O 1
ATOM 3136 N N . THR A 1 201 ? 125.058 -2.925 -10.149 1.00 17.92 219 THR A N 1
ATOM 3137 C CA . THR A 1 201 ? 124.856 -4.094 -10.989 1.00 18.14 219 THR A CA 1
ATOM 3138 C C . THR A 1 201 ? 125.637 -5.256 -10.396 1.00 19.03 219 THR A C 1
ATOM 3139 O O . THR A 1 201 ? 126.795 -5.098 -9.992 1.00 21.42 219 THR A O 1
ATOM 3150 N N . THR A 1 202 ? 124.983 -6.409 -10.301 1.00 16.71 220 THR A N 1
ATOM 3151 C CA . THR A 1 202 ? 125.617 -7.573 -9.707 1.00 17.76 220 THR A CA 1
ATOM 3152 C C . THR A 1 202 ? 125.187 -8.821 -10.450 1.00 15.97 220 THR A C 1
ATOM 3153 O O . THR A 1 202 ? 124.195 -8.822 -11.170 1.00 17.01 220 THR A O 1
ATOM 3164 N N . SER A 1 203 ? 125.922 -9.907 -10.241 1.00 16.41 221 SER A N 1
ATOM 3165 C CA . SER A 1 203 ? 125.431 -11.233 -10.588 1.00 15.36 221 SER A CA 1
ATOM 3166 C C . SER A 1 203 ? 125.185 -12.032 -9.315 1.00 14.57 221 SER A C 1
ATOM 3167 O O . SER A 1 203 ? 125.746 -11.733 -8.267 1.00 14.94 221 SER A O 1
ATOM 3175 N N . ASP A 1 204 ? 124.332 -13.045 -9.411 1.00 13.50 222 ASP A N 1
ATOM 3176 C CA . ASP A 1 204 ? 124.067 -13.935 -8.287 1.00 12.70 222 ASP A CA 1
ATOM 3177 C C . ASP A 1 204 ? 123.491 -15.215 -8.868 1.00 12.22 222 ASP A C 1
ATOM 3178 O O . ASP A 1 204 ? 123.215 -15.301 -10.062 1.00 13.36 222 ASP A O 1
ATOM 3187 N N . TRP A 1 205 ? 123.324 -16.214 -8.015 1.00 12.25 223 TRP A N 1
ATOM 3188 C CA . TRP A 1 205 ? 122.651 -17.425 -8.461 1.00 12.17 223 TRP A CA 1
ATOM 3189 C C . TRP A 1 205 ? 121.227 -17.127 -8.917 1.00 12.81 223 TRP A C 1
ATOM 3190 O O . TRP A 1 205 ? 120.529 -16.298 -8.321 1.00 13.24 223 TRP A O 1
ATOM 3211 N N . ASP A 1 206 ? 120.768 -17.838 -9.939 1.00 12.69 224 ASP A N 1
ATOM 3212 C CA . ASP A 1 206 ? 119.399 -17.670 -10.414 1.00 12.88 224 ASP A CA 1
ATOM 3213 C C . ASP A 1 206 ? 118.442 -18.232 -9.368 1.00 13.67 224 ASP A C 1
ATOM 3214 O O . ASP A 1 206 ? 118.437 -19.441 -9.110 1.00 16.34 224 ASP A O 1
ATOM 3223 N N . SER A 1 207 ? 117.627 -17.361 -8.761 1.00 12.58 225 SER A N 1
ATOM 3224 C CA . SER A 1 207 ? 116.645 -17.825 -7.782 1.00 12.96 225 SER A CA 1
ATOM 3225 C C . SER A 1 207 ? 115.368 -18.351 -8.420 1.00 13.33 225 SER A C 1
ATOM 3226 O O . SER A 1 207 ? 114.450 -18.748 -7.696 1.00 14.77 225 SER A O 1
ATOM 3234 N N . ASN A 1 208 ? 115.299 -18.354 -9.754 1.00 13.57 226 ASN A N 1
ATOM 3235 C CA . ASN A 1 208 ? 114.191 -18.938 -10.496 1.00 15.15 226 ASN A CA 1
ATOM 3236 C C . ASN A 1 208 ? 114.576 -20.236 -11.204 1.00 16.91 226 ASN A C 1
ATOM 3237 O O . ASN A 1 208 ? 113.999 -20.587 -12.237 1.00 21.58 226 ASN A O 1
ATOM 3248 N N . GLY A 1 209 ? 115.538 -20.959 -10.649 1.00 17.65 227 GLY A N 1
ATOM 3249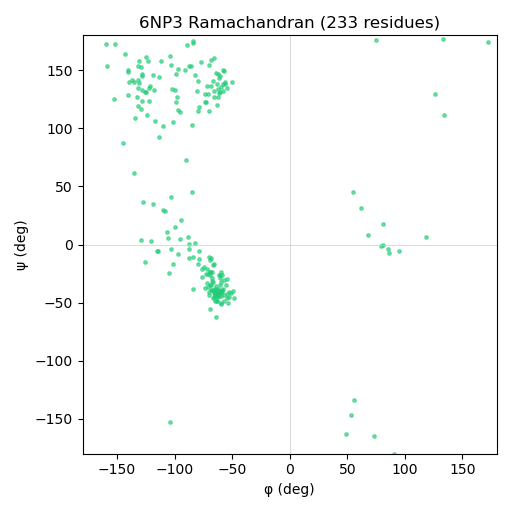 C CA . GLY A 1 209 ? 115.966 -22.244 -11.172 1.00 18.52 227 GLY A CA 1
ATOM 3250 C C . GLY A 1 209 ? 117.477 -22.327 -11.222 1.00 16.92 227 GLY A C 1
ATOM 3251 O O . GLY A 1 209 ? 118.104 -21.680 -12.056 1.00 17.20 227 GLY A O 1
ATOM 3255 N N . ILE A 1 210 ? 118.067 -23.176 -10.379 1.00 16.04 228 ILE A N 1
ATOM 3256 C CA . ILE A 1 210 ? 119.515 -23.217 -10.268 1.00 15.26 228 ILE A CA 1
ATOM 3257 C C . ILE A 1 210 ? 120.152 -23.944 -11.443 1.00 14.99 228 ILE A C 1
ATOM 3258 O O . ILE A 1 210 ? 121.330 -23.716 -11.738 1.00 15.65 228 ILE A O 1
ATOM 3274 N N . LEU A 1 211 ? 119.437 -24.886 -12.058 1.00 15.35 229 LEU A N 1
ATOM 3275 C CA . LEU A 1 211 ? 119.873 -25.526 -13.289 1.00 15.83 229 LEU A CA 1
ATOM 3276 C C . LEU A 1 211 ? 118.768 -25.355 -14.319 1.00 16.58 229 LEU A C 1
ATOM 3277 O O . LEU A 1 211 ? 117.602 -25.104 -13.975 1.00 16.50 229 LEU A O 1
ATOM 3293 N N . ASP A 1 212 ? 119.141 -25.527 -15.600 1.00 17.50 230 ASP A N 1
ATOM 3294 C CA . ASP A 1 212 ? 118.168 -25.378 -16.683 1.00 18.42 230 ASP A CA 1
ATOM 3295 C C . ASP A 1 212 ? 116.915 -26.212 -16.436 1.00 18.03 230 ASP A C 1
ATOM 3296 O O . ASP A 1 212 ? 115.797 -25.751 -16.677 1.00 19.38 230 ASP A O 1
ATOM 3305 N N . GLU A 1 213 ? 117.081 -27.442 -15.954 1.00 18.28 231 GLU A N 1
ATOM 3306 C CA . GLU A 1 213 ? 115.935 -28.323 -15.796 1.00 19.12 231 GLU A CA 1
ATOM 3307 C C . GLU A 1 213 ? 115.015 -27.884 -14.673 1.00 20.22 231 GLU A C 1
ATOM 3308 O O . GLU A 1 213 ? 113.907 -28.417 -14.564 1.00 21.39 231 GLU A O 1
ATOM 3320 N N . TYR A 1 214 ? 115.438 -26.926 -13.842 1.00 18.39 232 TYR A N 1
ATOM 3321 C CA . TYR A 1 214 ? 114.615 -26.400 -12.754 1.00 18.74 232 TYR A CA 1
ATOM 3322 C C . TYR A 1 214 ? 114.064 -25.012 -13.063 1.00 19.16 232 TYR A C 1
ATOM 3323 O O . TYR A 1 214 ? 113.451 -24.387 -12.182 1.00 19.99 232 TYR A O 1
ATOM 3341 N N . ALA A 1 215 ? 114.285 -24.505 -14.282 1.00 20.70 233 ALA A N 1
ATOM 3342 C CA . ALA A 1 215 ? 114.038 -23.106 -14.604 1.00 23.44 233 ALA A CA 1
ATOM 3343 C C . ALA A 1 215 ? 112.804 -22.871 -15.472 1.00 27.11 233 ALA A C 1
ATOM 3344 O O . ALA A 1 215 ? 112.608 -21.751 -15.946 1.00 27.15 233 ALA A O 1
ATOM 3351 N N . ALA A 1 216 ? 111.962 -23.878 -15.669 1.00 32.18 234 ALA A N 1
ATOM 3352 C CA . ALA A 1 216 ? 110.702 -23.658 -16.371 1.00 40.40 234 ALA A CA 1
ATOM 3353 C C . ALA A 1 216 ? 109.914 -22.563 -15.656 1.00 48.17 234 ALA A C 1
ATOM 3354 O O . ALA A 1 216 ? 109.866 -22.547 -14.419 1.00 48.82 234 ALA A O 1
ATOM 3361 N N . PRO A 1 217 ? 109.258 -21.657 -16.389 1.00 54.69 235 PRO A N 1
ATOM 3362 C CA . PRO A 1 217 ? 108.567 -20.539 -15.716 1.00 58.30 235 PRO A CA 1
ATOM 3363 C C . PRO A 1 217 ? 107.615 -20.970 -14.612 1.00 62.20 235 PRO A C 1
ATOM 3364 O O . PRO A 1 217 ? 107.566 -20.326 -13.555 1.00 62.41 235 PRO A O 1
ATOM 3375 N N . ASP A 1 218 ? 106.854 -22.041 -14.828 1.00 65.98 236 ASP A N 1
ATOM 3376 C CA . ASP A 1 218 ? 105.890 -22.543 -13.849 1.00 68.39 236 ASP A CA 1
ATOM 3377 C C . ASP A 1 218 ? 106.404 -23.780 -13.121 1.00 65.56 236 ASP A C 1
ATOM 3378 O O . ASP A 1 218 ? 105.650 -24.724 -12.875 1.00 67.28 236 ASP A O 1
ATOM 3387 N N . GLY A 1 219 ? 107.687 -23.794 -12.763 1.00 59.76 237 GLY A N 1
ATOM 3388 C CA . GLY A 1 219 ? 108.283 -24.881 -12.019 1.00 51.61 237 GLY A CA 1
ATOM 3389 C C . GLY A 1 219 ? 107.989 -26.264 -12.571 1.00 44.04 237 GLY A C 1
ATOM 3390 O O . GLY A 1 219 ? 107.576 -26.420 -13.723 1.00 44.95 237 GLY A O 1
ATOM 3394 N N . PRO A 1 220 ? 108.205 -27.309 -11.752 1.00 35.60 238 PRO A N 1
ATOM 3395 C CA . PRO A 1 220 ? 108.732 -27.160 -10.385 1.00 29.55 238 PRO A CA 1
ATOM 3396 C C . PRO A 1 220 ? 110.217 -26.839 -10.391 1.00 23.68 238 PRO A C 1
ATOM 3397 O O . PRO A 1 220 ? 110.978 -27.432 -11.159 1.00 24.54 238 PRO A O 1
ATOM 3408 N N A ASP A 1 221 ? 110.620 -25.893 -9.554 0.58 20.95 239 ASP A N 1
ATOM 3409 N N B ASP A 1 221 ? 110.621 -25.888 -9.555 0.42 21.35 239 ASP A N 1
ATOM 3410 C CA A ASP A 1 221 ? 112.027 -25.592 -9.358 0.58 19.32 239 ASP A CA 1
ATOM 3411 C CA B ASP A 1 221 ? 112.030 -25.588 -9.360 0.42 19.65 239 ASP A CA 1
ATOM 3412 C C A ASP A 1 221 ? 112.642 -26.585 -8.370 0.58 18.14 239 ASP A C 1
ATOM 3413 C C B ASP A 1 221 ? 112.644 -26.586 -8.376 0.42 18.36 239 ASP A C 1
ATOM 3414 O O A ASP A 1 221 ? 111.991 -27.520 -7.890 0.58 17.81 239 ASP A O 1
ATOM 3415 O O B ASP A 1 221 ? 111.992 -27.522 -7.900 0.42 18.15 239 ASP A O 1
ATOM 3432 N N . ALA A 1 222 ? 113.936 -26.414 -8.104 1.00 17.11 240 ALA A N 1
ATOM 3433 C CA . ALA A 1 222 ? 114.620 -27.330 -7.211 1.00 16.56 240 ALA A CA 1
ATOM 3434 C C . ALA A 1 222 ? 114.120 -27.172 -5.782 1.00 15.34 240 ALA A C 1
ATOM 3435 O O . ALA A 1 222 ? 114.052 -28.159 -5.051 1.00 15.80 240 ALA A O 1
ATOM 3442 N N . VAL A 1 223 ? 113.813 -25.946 -5.345 1.00 15.48 241 VAL A N 1
ATOM 3443 C CA . VAL A 1 223 ? 113.264 -25.762 -3.997 1.00 15.23 241 VAL A CA 1
ATOM 3444 C C . VAL A 1 223 ? 112.049 -26.659 -3.803 1.00 15.49 241 VAL A C 1
ATOM 3445 O O . VAL A 1 223 ? 111.926 -27.381 -2.803 1.00 15.60 241 VAL A O 1
ATOM 3458 N N . GLU A 1 224 ? 111.116 -26.608 -4.755 1.00 16.26 242 GLU A N 1
ATOM 3459 C CA . GLU A 1 224 ? 109.901 -27.406 -4.644 1.00 17.66 242 GLU A CA 1
ATOM 3460 C C . GLU A 1 224 ? 110.205 -28.890 -4.649 1.00 17.27 242 GLU A C 1
ATOM 3461 O O . GLU A 1 224 ? 109.615 -29.654 -3.873 1.00 17.97 242 GLU A O 1
ATOM 3473 N N . ARG A 1 225 ? 111.081 -29.332 -5.540 1.00 17.68 243 ARG A N 1
ATOM 3474 C CA . ARG A 1 225 ? 111.372 -30.753 -5.610 1.00 19.75 243 ARG A CA 1
ATOM 3475 C C . ARG A 1 225 ? 112.056 -31.238 -4.343 1.00 17.08 243 ARG A C 1
ATOM 3476 O O . ARG A 1 225 ? 111.752 -32.331 -3.850 1.00 17.65 243 ARG A O 1
ATOM 3497 N N . ILE A 1 226 ? 112.998 -30.452 -3.814 1.00 16.06 244 ILE A N 1
ATOM 3498 C CA . ILE A 1 226 ? 113.674 -30.825 -2.575 1.00 15.54 244 ILE A CA 1
ATOM 3499 C C . ILE A 1 226 ? 112.675 -30.890 -1.430 1.00 15.21 244 ILE A C 1
ATOM 3500 O O . ILE A 1 226 ? 112.657 -31.856 -0.664 1.00 15.75 244 ILE A O 1
ATOM 3516 N N . ALA A 1 227 ? 111.843 -29.858 -1.293 1.00 15.82 245 ALA A N 1
ATOM 3517 C CA . ALA A 1 227 ? 110.945 -29.785 -0.147 1.00 16.49 245 ALA A CA 1
ATOM 3518 C C . ALA A 1 227 ? 109.904 -30.897 -0.187 1.00 17.18 245 ALA A C 1
ATOM 3519 O O . ALA A 1 227 ? 109.584 -31.491 0.851 1.00 16.81 245 ALA A O 1
ATOM 3526 N N . ARG A 1 228 ? 109.371 -31.210 -1.367 1.00 18.28 246 ARG A N 1
ATOM 3527 C CA . ARG A 1 228 ? 108.421 -32.317 -1.457 1.00 20.51 246 ARG A CA 1
ATOM 3528 C C . ARG A 1 228 ? 109.061 -33.625 -1.015 1.00 19.10 246 ARG A C 1
ATOM 3529 O O . ARG A 1 228 ? 108.455 -34.405 -0.268 1.00 19.96 246 ARG A O 1
ATOM 3550 N N A ASP A 1 229 ? 110.266 -33.914 -1.514 0.52 19.51 247 ASP A N 1
ATOM 3551 N N B ASP A 1 229 ? 110.293 -33.886 -1.459 0.48 18.61 247 ASP A N 1
ATOM 3552 C CA A ASP A 1 229 ? 110.983 -35.114 -1.097 0.52 19.65 247 ASP A CA 1
ATOM 3553 C CA B ASP A 1 229 ? 110.991 -35.119 -1.100 0.48 18.19 247 ASP A CA 1
ATOM 3554 C C A ASP A 1 229 ? 111.191 -35.108 0.410 0.52 18.17 247 ASP A C 1
ATOM 3555 C C B ASP A 1 229 ? 111.327 -35.145 0.390 0.48 17.27 247 ASP A C 1
ATOM 3556 O O A ASP A 1 229 ? 110.836 -36.070 1.102 0.52 18.42 247 ASP A O 1
ATOM 3557 O O B ASP A 1 229 ? 111.261 -36.202 1.044 0.48 17.66 247 ASP A O 1
ATOM 3574 N N . TYR A 1 230 ? 111.667 -33.980 0.944 1.00 17.17 248 TYR A N 1
ATOM 3575 C CA . TYR A 1 230 ? 111.977 -33.897 2.371 1.00 16.15 248 TYR A CA 1
ATOM 3576 C C . TYR A 1 230 ? 110.744 -34.191 3.201 1.00 15.49 248 TYR A C 1
ATOM 3577 O O . TYR A 1 230 ? 110.800 -34.956 4.167 1.00 16.27 248 TYR A O 1
ATOM 3595 N N . LEU A 1 231 ? 109.624 -33.591 2.828 1.00 16.23 249 LEU A N 1
ATOM 3596 C CA . LEU A 1 231 ? 108.411 -33.760 3.607 1.00 17.14 249 LEU A CA 1
ATOM 3597 C C . LEU A 1 231 ? 107.860 -35.170 3.496 1.00 17.97 249 LEU A C 1
ATOM 3598 O O . LEU A 1 231 ? 107.163 -35.622 4.408 1.00 19.63 249 LEU A O 1
ATOM 3614 N N . ALA A 1 232 ? 108.188 -35.890 2.436 1.00 17.65 250 ALA A N 1
ATOM 3615 C CA . ALA A 1 232 ? 107.779 -37.283 2.332 1.00 18.57 250 ALA A CA 1
ATOM 3616 C C . ALA A 1 232 ? 108.651 -38.203 3.158 1.00 18.19 250 ALA A C 1
ATOM 3617 O O . ALA A 1 232 ? 108.282 -39.369 3.337 1.00 19.14 250 ALA A O 1
ATOM 3624 N N . ARG A 1 233 ? 109.799 -37.718 3.647 1.00 18.32 251 ARG A N 1
ATOM 3625 C CA . ARG A 1 233 ? 110.821 -38.554 4.246 1.00 19.24 251 ARG A CA 1
ATOM 3626 C C . ARG A 1 233 ? 111.147 -38.209 5.689 1.00 18.23 251 ARG A C 1
ATOM 3627 O O . ARG A 1 233 ? 112.050 -38.835 6.250 1.00 20.65 251 ARG A O 1
ATOM 3648 N N . THR A 1 234 ? 110.457 -37.241 6.301 1.00 16.93 252 THR A N 1
ATOM 3649 C CA . THR A 1 234 ? 110.878 -36.654 7.567 1.00 16.52 252 THR A CA 1
ATOM 3650 C C . THR A 1 234 ? 109.677 -36.438 8.461 1.00 16.23 252 THR A C 1
ATOM 3651 O O . THR A 1 234 ? 108.614 -36.015 8.003 1.00 17.46 252 THR A O 1
ATOM 3662 N N . ARG A 1 235 ? 109.866 -36.714 9.739 1.00 16.52 253 ARG A N 1
ATOM 3663 C CA . ARG A 1 235 ? 108.885 -36.329 10.742 1.00 16.91 253 ARG A CA 1
ATOM 3664 C C . ARG A 1 235 ? 108.948 -34.825 10.947 1.00 16.83 253 ARG A C 1
ATOM 3665 O O . ARG A 1 235 ? 110.009 -34.280 11.268 1.00 18.08 253 ARG A O 1
ATOM 3686 N N . VAL A 1 236 ? 107.813 -34.176 10.744 1.00 16.78 254 VAL A N 1
ATOM 3687 C CA . VAL A 1 236 ? 107.655 -32.734 10.832 1.00 16.85 254 VAL A CA 1
ATOM 3688 C C . VAL A 1 236 ? 106.309 -32.474 11.498 1.00 16.73 254 VAL A C 1
ATOM 3689 O O . VAL A 1 236 ? 105.281 -33.007 11.063 1.00 16.80 254 VAL A O 1
ATOM 3702 N N . ALA A 1 237 ? 106.292 -31.649 12.545 1.00 17.33 255 ALA A N 1
ATOM 3703 C CA . ALA A 1 237 ? 105.026 -31.333 13.191 1.00 17.96 255 ALA A CA 1
ATOM 3704 C C . ALA A 1 237 ? 104.080 -30.672 12.203 1.00 17.13 255 ALA A C 1
ATOM 3705 O O . ALA A 1 237 ? 104.459 -29.737 11.487 1.00 17.03 255 ALA A O 1
ATOM 3712 N N . GLN A 1 238 ? 102.845 -31.174 12.168 1.00 18.90 256 GLN A N 1
ATOM 3713 C CA . GLN A 1 238 ? 101.799 -30.690 11.291 1.00 19.50 256 GLN A CA 1
ATOM 3714 C C . GLN A 1 238 ? 100.575 -30.402 12.141 1.00 19.85 256 GLN A C 1
ATOM 3715 O O . GLN A 1 238 ? 100.301 -31.097 13.123 1.00 23.44 256 GLN A O 1
ATOM 3729 N N . GLY A 1 239 ? 99.832 -29.392 11.743 1.00 17.46 257 GLY A N 1
ATOM 3730 C CA . GLY A 1 239 ? 98.634 -29.020 12.448 1.00 18.22 257 GLY A CA 1
ATOM 3731 C C . GLY A 1 239 ? 98.068 -27.726 11.926 1.00 17.73 257 GLY A C 1
ATOM 3732 O O . GLY A 1 239 ? 98.692 -27.059 11.092 1.00 17.73 257 GLY A O 1
ATOM 3736 N N . PRO A 1 240 ? 96.894 -27.325 12.420 1.00 17.71 258 PRO A N 1
ATOM 3737 C CA . PRO A 1 240 ? 96.233 -26.135 11.876 1.00 18.33 258 PRO A CA 1
ATOM 3738 C C . PRO A 1 240 ? 96.792 -24.865 12.495 1.00 17.47 258 PRO A C 1
ATOM 3739 O O . PRO A 1 240 ? 97.123 -24.827 13.684 1.00 17.70 258 PRO A O 1
ATOM 3750 N N . VAL A 1 241 ? 96.848 -23.808 11.692 1.00 17.10 259 VAL A N 1
ATOM 3751 C CA . VAL A 1 241 ? 96.952 -22.435 12.171 1.00 17.03 259 VAL A CA 1
ATOM 3752 C C . VAL A 1 241 ? 95.849 -21.679 11.454 1.00 17.87 259 VAL A C 1
ATOM 3753 O O . VAL A 1 241 ? 95.823 -21.648 10.217 1.00 18.22 259 VAL A O 1
ATOM 3766 N N . GLY A 1 242 ? 94.890 -21.161 12.213 1.00 18.19 260 GLY A N 1
ATOM 3767 C CA . GLY A 1 242 ? 93.625 -20.787 11.608 1.00 18.42 260 GLY A CA 1
ATOM 3768 C C . GLY A 1 242 ? 93.058 -21.997 10.902 1.00 19.85 260 GLY A C 1
ATOM 3769 O O . GLY A 1 242 ? 93.059 -23.112 11.429 1.00 20.41 260 GLY A O 1
ATOM 3773 N N . GLY A 1 243 ? 92.599 -21.793 9.681 1.00 20.57 261 GLY A N 1
ATOM 3774 C CA . GLY A 1 243 ? 92.126 -22.878 8.851 1.00 21.28 261 GLY A CA 1
ATOM 3775 C C . GLY A 1 243 ? 93.175 -23.556 7.995 1.00 21.86 261 GLY A C 1
ATOM 3776 O O . GLY A 1 243 ? 92.827 -24.417 7.178 1.00 23.54 261 GLY A O 1
ATOM 3780 N N . ALA A 1 244 ? 94.448 -23.213 8.154 1.00 19.94 262 ALA A N 1
ATOM 3781 C CA . ALA A 1 244 ? 95.497 -23.641 7.233 1.00 20.22 262 ALA A CA 1
ATOM 3782 C C . ALA A 1 244 ? 96.272 -24.827 7.779 1.00 20.80 262 ALA A C 1
ATOM 3783 O O . ALA A 1 244 ? 96.720 -24.808 8.928 1.00 19.23 262 ALA A O 1
ATOM 3790 N N . GLN A 1 245 ? 96.475 -25.835 6.938 1.00 23.17 263 GLN A N 1
ATOM 3791 C CA . GLN A 1 245 ? 97.413 -26.893 7.272 1.00 25.36 263 GLN A CA 1
ATOM 3792 C C . GLN A 1 245 ? 98.815 -26.297 7.316 1.00 19.52 263 GLN A C 1
ATOM 3793 O O . GLN A 1 245 ? 99.277 -25.681 6.345 1.00 19.19 263 GLN A O 1
ATOM 3807 N N . SER A 1 246 ? 99.503 -26.517 8.431 1.00 16.78 264 SER A N 1
ATOM 3808 C CA . SER A 1 246 ? 100.775 -25.878 8.694 1.00 15.23 264 SER A CA 1
ATOM 3809 C C . SER A 1 246 ? 101.808 -26.899 9.137 1.00 15.54 264 SER A C 1
ATOM 3810 O O . SER A 1 246 ? 101.483 -28.005 9.570 1.00 16.80 264 SER A O 1
ATOM 3818 N N . ARG A 1 247 ? 103.070 -26.517 8.967 1.00 15.72 265 ARG A N 1
ATOM 3819 C CA . ARG A 1 247 ? 104.205 -27.359 9.285 1.00 16.47 265 ARG A CA 1
ATOM 3820 C C . ARG A 1 247 ? 105.291 -26.499 9.906 1.00 14.48 265 ARG A C 1
ATOM 3821 O O . ARG A 1 247 ? 105.459 -25.339 9.536 1.00 14.98 265 ARG A O 1
ATOM 3842 N N . LEU A 1 248 ? 106.070 -27.091 10.804 1.00 13.99 266 LEU A N 1
ATOM 3843 C CA . LEU A 1 248 ? 107.183 -26.403 11.456 1.00 13.20 266 LEU A CA 1
ATOM 3844 C C . LEU A 1 248 ? 108.444 -27.213 11.203 1.00 13.27 266 LEU A C 1
ATOM 3845 O O . LEU A 1 248 ? 108.588 -28.334 11.693 1.00 15.38 266 LEU A O 1
AT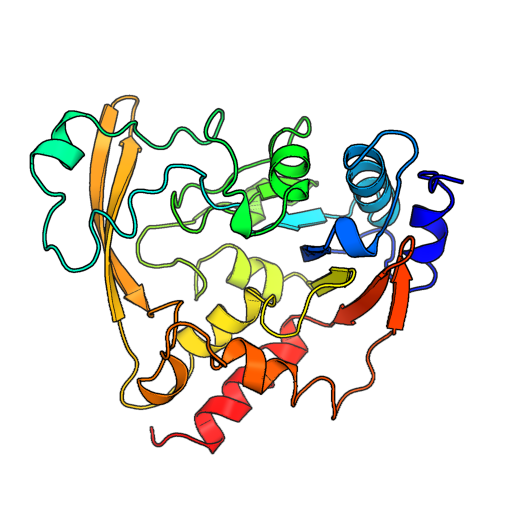OM 3861 N N . ILE A 1 249 ? 109.336 -26.648 10.402 1.00 13.01 267 ILE A N 1
ATOM 3862 C CA . ILE A 1 249 ? 110.461 -27.364 9.812 1.00 12.83 267 ILE A CA 1
ATOM 3863 C C . ILE A 1 249 ? 111.770 -26.860 10.399 1.00 12.50 267 ILE A C 1
ATOM 3864 O O . ILE A 1 249 ? 111.976 -25.644 10.522 1.00 12.75 267 ILE A O 1
ATOM 3880 N N A ASP A 1 250 ? 112.669 -27.778 10.758 0.61 12.84 268 ASP A N 1
ATOM 3881 N N B ASP A 1 250 ? 112.688 -27.777 10.689 0.39 11.59 268 ASP A N 1
ATOM 3882 C CA A ASP A 1 250 ? 114.012 -27.387 11.162 0.61 13.25 268 ASP A CA 1
ATOM 3883 C CA B ASP A 1 250 ? 114.045 -27.447 11.120 0.39 11.59 268 ASP A CA 1
ATOM 3884 C C A ASP A 1 250 ? 114.775 -26.914 9.924 0.61 12.34 268 ASP A C 1
ATOM 3885 C C B ASP A 1 250 ? 114.843 -26.940 9.923 0.39 11.61 268 ASP A C 1
ATOM 3886 O O A ASP A 1 250 ? 114.980 -27.679 8.968 0.61 12.76 268 ASP A O 1
ATOM 3887 O O B ASP A 1 250 ? 115.184 -27.717 9.021 0.39 11.83 268 ASP A O 1
ATOM 3904 N N . ALA A 1 251 ? 115.192 -25.647 9.925 1.00 11.73 269 ALA A N 1
ATOM 3905 C CA . ALA A 1 251 ? 115.752 -25.042 8.721 1.00 11.84 269 ALA A CA 1
ATOM 3906 C C . ALA A 1 251 ? 117.107 -25.635 8.382 1.00 11.35 269 ALA A C 1
ATOM 3907 O O . ALA A 1 251 ? 117.400 -25.929 7.218 1.00 11.90 269 ALA A O 1
ATOM 3914 N N . ALA A 1 252 ? 117.977 -25.782 9.377 1.00 11.79 270 ALA A N 1
ATOM 3915 C CA . ALA A 1 252 ? 119.283 -26.361 9.101 1.00 12.97 270 ALA A CA 1
ATOM 3916 C C . ALA A 1 252 ? 119.144 -27.759 8.519 1.00 12.84 270 ALA A C 1
ATOM 3917 O O . ALA A 1 252 ? 119.897 -28.146 7.617 1.00 13.45 270 ALA A O 1
ATOM 3924 N N . ASP A 1 253 ? 118.187 -28.534 9.027 1.00 13.16 271 ASP A N 1
ATOM 3925 C CA . ASP A 1 253 ? 118.013 -29.902 8.547 1.00 13.31 271 ASP A CA 1
ATOM 3926 C C . ASP A 1 253 ? 117.541 -29.938 7.098 1.00 12.62 271 ASP A C 1
ATOM 3927 O O . ASP A 1 253 ? 118.075 -30.711 6.297 1.00 13.33 271 ASP A O 1
ATOM 3936 N N . ILE A 1 254 ? 116.551 -29.125 6.724 1.00 12.32 272 ILE A N 1
ATOM 3937 C CA . ILE A 1 254 ? 116.074 -29.161 5.338 1.00 12.10 272 ILE A CA 1
ATOM 3938 C C . ILE A 1 254 ? 117.129 -28.628 4.378 1.00 12.22 272 ILE A C 1
ATOM 3939 O O . ILE A 1 254 ? 117.268 -29.133 3.262 1.00 12.64 272 ILE A O 1
ATOM 3955 N N . VAL A 1 255 ? 117.908 -27.632 4.793 1.00 11.87 273 VAL A N 1
ATOM 3956 C CA . VAL A 1 255 ? 118.969 -27.119 3.932 1.00 12.20 273 VAL A CA 1
ATOM 3957 C C . VAL A 1 255 ? 120.073 -28.147 3.760 1.00 12.40 273 VAL A C 1
ATOM 3958 O O . VAL A 1 255 ? 120.567 -28.364 2.642 1.00 12.93 273 VAL A O 1
ATOM 3971 N N A SER A 1 256 ? 120.494 -28.813 4.831 0.56 12.57 274 SER A N 1
ATOM 3972 N N B SER A 1 256 ? 120.473 -28.828 4.835 0.44 13.04 274 SER A N 1
ATOM 3973 C CA A SER A 1 256 ? 121.478 -29.875 4.660 0.56 13.52 274 SER A CA 1
ATOM 3974 C CA B SER A 1 256 ? 121.475 -29.878 4.692 0.44 14.12 274 SER A CA 1
ATOM 3975 C C A SER A 1 256 ? 120.950 -30.961 3.720 0.56 13.19 274 SER A C 1
ATOM 3976 C C B SER A 1 256 ? 120.976 -31.003 3.786 0.44 13.76 274 SER A C 1
ATOM 3977 O O A SER A 1 256 ? 121.660 -31.429 2.812 0.56 13.21 274 SER A O 1
ATOM 3978 O O B SER A 1 256 ? 121.746 -31.560 2.988 0.44 14.30 274 SER A O 1
ATOM 3993 N N . PHE A 1 257 ? 119.692 -31.361 3.912 1.00 13.70 275 PHE A N 1
ATOM 3994 C CA . PHE A 1 257 ? 119.076 -32.343 3.035 1.00 13.92 275 PHE A CA 1
ATOM 3995 C C . PHE A 1 257 ? 119.117 -31.859 1.600 1.00 13.43 275 PHE A C 1
ATOM 3996 O O . PHE A 1 257 ? 119.408 -32.636 0.676 1.00 13.93 275 PHE A O 1
ATOM 4014 N N . GLY A 1 258 ? 118.863 -30.571 1.382 1.00 13.15 276 GLY A N 1
ATOM 4015 C CA . GLY A 1 258 ? 118.826 -30.059 0.022 1.00 13.21 276 GLY A CA 1
ATOM 4016 C C . GLY A 1 258 ? 120.185 -29.994 -0.647 1.00 12.39 276 GLY A C 1
ATOM 4017 O O . GLY A 1 258 ? 120.311 -30.276 -1.851 1.00 12.98 276 GLY A O 1
ATOM 4021 N N . ILE A 1 259 ? 121.231 -29.669 0.114 1.00 12.19 277 ILE A N 1
ATOM 4022 C CA . ILE A 1 259 ? 122.592 -29.735 -0.417 1.00 12.96 277 ILE A CA 1
ATOM 4023 C C . ILE A 1 259 ? 122.903 -31.159 -0.865 1.00 13.82 277 ILE A C 1
ATOM 4024 O O . ILE A 1 259 ? 123.434 -31.396 -1.959 1.00 14.63 277 ILE A O 1
ATOM 4040 N N . GLU A 1 260 ? 122.641 -32.123 0.017 1.00 14.12 278 GLU A N 1
ATOM 4041 C CA . GLU A 1 260 ? 122.870 -33.525 -0.320 1.00 15.98 278 GLU A CA 1
ATOM 4042 C C . GLU A 1 260 ? 122.044 -33.942 -1.533 1.00 15.16 278 GLU A C 1
ATOM 4043 O O . GLU A 1 260 ? 122.527 -34.692 -2.395 1.00 16.09 278 GLU A O 1
ATOM 4055 N N . TRP A 1 261 ? 120.801 -33.483 -1.618 1.00 15.17 279 TRP A N 1
ATOM 4056 C CA . TRP A 1 261 ? 119.894 -33.879 -2.688 1.00 15.13 279 TRP A CA 1
ATOM 4057 C C . TRP A 1 261 ? 120.435 -33.417 -4.031 1.00 14.82 279 TRP A C 1
ATOM 4058 O O . TRP A 1 261 ? 120.494 -34.193 -4.997 1.00 16.00 279 TRP A O 1
ATOM 4079 N N . LEU A 1 262 ? 120.841 -32.148 -4.111 1.00 14.15 280 LEU A N 1
ATOM 4080 C CA . LEU A 1 262 ? 121.417 -31.606 -5.331 1.00 14.63 280 LEU A CA 1
ATOM 4081 C C . LEU A 1 262 ? 122.722 -32.304 -5.685 1.00 14.79 280 LEU A C 1
ATOM 4082 O O . LEU A 1 262 ? 122.948 -32.658 -6.850 1.00 15.54 280 LEU A O 1
ATOM 4098 N N . GLU A 1 263 ? 123.607 -32.507 -4.710 1.00 14.94 281 GLU A N 1
ATOM 4099 C CA . GLU A 1 263 ? 124.924 -33.080 -5.009 1.00 15.32 281 GLU A CA 1
ATOM 4100 C C . GLU A 1 263 ? 124.851 -34.558 -5.380 1.00 17.34 281 GLU A C 1
ATOM 4101 O O . GLU A 1 263 ? 125.697 -35.047 -6.143 1.00 19.03 281 GLU A O 1
ATOM 4113 N N . ALA A 1 264 ? 123.813 -35.256 -4.912 1.00 16.79 282 ALA A N 1
ATOM 4114 C CA . ALA A 1 264 ? 123.607 -36.641 -5.313 1.00 18.69 282 ALA A CA 1
ATOM 4115 C C . ALA A 1 264 ? 123.118 -36.741 -6.751 1.00 20.09 282 ALA A C 1
ATOM 4116 O O . ALA A 1 264 ? 123.339 -37.766 -7.412 1.00 22.79 282 ALA A O 1
ATOM 4123 N N . ARG A 1 265 ? 122.470 -35.700 -7.266 1.00 20.21 283 ARG A N 1
ATOM 4124 C CA . ARG A 1 265 ? 121.826 -35.773 -8.572 1.00 21.97 283 ARG A CA 1
ATOM 4125 C C . ARG A 1 265 ? 122.616 -35.123 -9.689 1.00 23.00 283 ARG A C 1
ATOM 4126 O O . ARG A 1 265 ? 122.341 -35.408 -10.862 1.00 24.28 283 ARG A O 1
ATOM 4147 N N . HIS A 1 266 ? 123.588 -34.277 -9.371 1.00 23.74 284 HIS A N 1
ATOM 4148 C CA . HIS A 1 266 ? 124.248 -33.464 -10.378 1.00 25.44 284 HIS A CA 1
ATOM 4149 C C . HIS A 1 266 ? 125.757 -33.537 -10.197 1.00 31.01 284 HIS A C 1
ATOM 4150 O O . HIS A 1 266 ? 126.271 -33.334 -9.094 1.00 31.69 284 HIS A O 1
ATOM 4164 N N . ALA A 1 267 ? 126.461 -33.871 -11.278 1.00 35.54 285 ALA A N 1
ATOM 4165 C CA . ALA A 1 267 ? 127.907 -34.039 -11.200 1.00 40.85 285 ALA A CA 1
ATOM 4166 C C . ALA A 1 267 ? 128.562 -32.756 -10.706 1.00 42.24 285 ALA A C 1
ATOM 4167 O O . ALA A 1 267 ? 128.059 -31.648 -10.921 1.00 41.27 285 ALA A O 1
ATOM 4174 N N . ALA A 1 268 ? 129.693 -32.914 -10.031 1.00 44.03 286 ALA A N 1
ATOM 4175 C CA . ALA A 1 268 ? 130.457 -31.780 -9.522 1.00 45.42 286 ALA A CA 1
ATOM 4176 C C . ALA A 1 268 ? 131.117 -30.981 -10.639 1.00 46.62 286 ALA A C 1
ATOM 4177 O O . ALA A 1 268 ? 131.539 -31.530 -11.655 1.00 47.44 286 ALA A O 1
#